Protein AF-A0A7X7QEC4-F1 (afdb_monomer)

Radius of gyration: 21.72 Å; Cα contacts (8 Å, |Δi|>4): 640; chains: 1; bounding box: 64×60×46 Å

Sequence (260 aa):
VQVKLSGKKTRTLKAKATASGKWTATAKTKVGYRPKPKKVKSLAGRSYWASTTGSGSDAIWQVHGLTFVNNKWVYVGVPKSGTPKCSSKVKECKRYSYSASKGTLKIGKLRAKVNSEGIKVTKPAKKSDPKVMYTPLKSVKKGSKISAKLEYIDGSGPCPPSCRSWWDNLTLKKNGTFTRNPGSISTFGFIPYQTFVSTSGPVKKGTYKILSKNRIRFTWKDAETGKTKKETRTIGIDQNELGKHNPKYGLLIGDDPYLP

pLDDT: mean 88.52, std 11.2, range [44.28, 98.56]

Solvent-accessible surface area (backbone atoms only — not comparable to full-atom values): 13877 Å² total; per-residue (Å²): 138,89,81,87,72,89,66,72,65,69,42,76,48,72,51,71,51,73,48,96,87,77,48,71,50,76,50,77,48,81,50,64,52,58,74,81,76,41,74,45,84,69,60,49,72,40,38,29,37,33,70,45,72,48,70,63,52,44,48,23,78,48,59,42,23,40,33,22,64,38,84,54,37,31,34,56,41,61,46,65,62,15,70,67,88,73,47,88,88,39,87,49,33,39,61,44,51,75,40,44,92,77,22,38,37,36,47,83,69,23,31,28,42,41,37,68,69,25,39,40,42,77,36,46,69,47,93,86,49,74,72,48,60,24,35,53,37,44,76,50,60,56,70,53,64,53,60,31,65,28,38,28,74,45,43,36,42,33,83,70,54,40,25,37,38,36,38,37,40,38,36,38,35,66,90,28,38,35,38,37,45,35,34,36,41,36,41,41,46,58,91,95,54,66,57,74,49,75,48,73,51,82,68,46,51,38,38,45,46,33,36,69,57,23,21,35,34,42,38,32,60,38,86,90,76,67,44,79,45,76,49,61,27,14,37,28,26,26,48,41,101,52,70,50,70,38,58,66,51,12,33,34,51,37,78,46,62,25,30,102

Mean predicted aligned error: 7.88 Å

Structure (mmCIF, N/CA/C/O backbone):
data_AF-A0A7X7QEC4-F1
#
_entry.id   AF-A0A7X7QEC4-F1
#
loop_
_atom_site.group_PDB
_atom_site.id
_atom_site.type_symbol
_atom_site.label_atom_id
_atom_site.label_alt_id
_atom_site.label_comp_id
_atom_site.label_asym_id
_atom_site.label_entity_id
_atom_site.label_seq_id
_atom_site.pdbx_PDB_ins_code
_atom_site.Cartn_x
_atom_site.Cartn_y
_atom_site.Cartn_z
_atom_site.occupancy
_atom_site.B_iso_or_equiv
_atom_site.auth_seq_id
_atom_site.auth_comp_id
_atom_site.auth_asym_id
_atom_site.auth_atom_id
_atom_site.pdbx_PDB_model_num
ATOM 1 N N . VAL A 1 1 ? 30.369 5.912 -17.154 1.00 52.31 1 VAL A N 1
ATOM 2 C CA . VAL A 1 1 ? 31.060 5.079 -16.136 1.00 52.31 1 VAL A CA 1
ATOM 3 C C . VAL A 1 1 ? 30.226 3.834 -15.858 1.00 52.31 1 VAL A C 1
ATOM 5 O O . VAL A 1 1 ? 29.139 3.961 -15.307 1.00 52.31 1 VAL A O 1
ATOM 8 N N . GLN A 1 2 ? 30.685 2.647 -16.260 1.00 44.28 2 GLN A N 1
ATOM 9 C CA . GLN A 1 2 ? 30.086 1.375 -15.834 1.00 44.28 2 GLN A CA 1
ATOM 10 C C . GLN A 1 2 ? 30.868 0.856 -14.622 1.00 44.28 2 GLN A C 1
ATOM 12 O O . GLN A 1 2 ? 32.086 0.726 -14.691 1.00 44.28 2 GLN A O 1
ATOM 17 N N . VAL A 1 3 ? 30.192 0.588 -13.500 1.00 57.03 3 VAL A N 1
ATOM 18 C CA . VAL A 1 3 ? 30.841 0.076 -12.280 1.00 57.03 3 VAL A CA 1
ATOM 19 C C . VAL A 1 3 ? 30.407 -1.360 -12.026 1.00 57.03 3 VAL A C 1
ATOM 21 O O . VAL A 1 3 ? 29.238 -1.627 -11.746 1.00 57.03 3 VAL A O 1
ATOM 24 N N . LYS A 1 4 ? 31.362 -2.292 -12.071 1.00 58.31 4 LYS A N 1
ATOM 25 C CA . LYS A 1 4 ? 31.146 -3.683 -11.663 1.00 58.31 4 LYS A CA 1
ATOM 26 C C . LYS A 1 4 ? 31.178 -3.758 -10.134 1.00 58.31 4 LYS A C 1
ATOM 28 O O . LYS A 1 4 ? 32.222 -3.582 -9.513 1.00 58.31 4 LYS A O 1
ATOM 33 N N . LEU A 1 5 ? 30.028 -3.995 -9.506 1.00 62.88 5 LEU A N 1
ATOM 34 C CA . LEU A 1 5 ? 29.956 -4.174 -8.054 1.00 62.88 5 LEU A CA 1
ATOM 35 C C . LEU A 1 5 ? 30.466 -5.567 -7.656 1.00 62.88 5 LEU A C 1
ATOM 37 O O . LEU A 1 5 ? 29.909 -6.576 -8.089 1.00 62.88 5 LEU A O 1
ATOM 41 N N . SER A 1 6 ? 31.464 -5.643 -6.768 1.00 61.97 6 SER A N 1
ATOM 42 C CA . SER A 1 6 ? 31.790 -6.894 -6.075 1.00 61.97 6 SER A CA 1
ATOM 43 C C . SER A 1 6 ? 30.796 -7.132 -4.926 1.00 61.97 6 SER A C 1
ATOM 45 O O . SER A 1 6 ? 30.816 -6.461 -3.887 1.00 61.97 6 SER A O 1
ATOM 47 N N . GLY A 1 7 ? 29.871 -8.074 -5.131 1.00 66.94 7 GLY A N 1
ATOM 48 C CA . GLY A 1 7 ? 28.911 -8.539 -4.123 1.00 66.94 7 GLY A CA 1
ATOM 49 C C . GLY A 1 7 ? 27.554 -7.814 -4.091 1.00 66.94 7 GLY A C 1
ATOM 50 O O . GLY A 1 7 ? 27.237 -6.969 -4.921 1.00 66.94 7 GLY A O 1
ATOM 51 N N . LYS A 1 8 ? 26.712 -8.180 -3.109 1.00 71.69 8 LYS A N 1
ATOM 52 C CA . LYS A 1 8 ? 25.301 -7.738 -2.997 1.00 71.69 8 LYS A CA 1
ATOM 53 C C . LYS A 1 8 ? 25.082 -6.491 -2.120 1.00 71.69 8 LYS A C 1
ATOM 55 O O . LYS A 1 8 ? 23.937 -6.101 -1.872 1.00 71.69 8 LYS A O 1
ATOM 60 N N . LYS A 1 9 ? 26.153 -5.889 -1.593 1.00 75.88 9 LYS A N 1
ATOM 61 C CA . LYS A 1 9 ? 26.070 -4.714 -0.710 1.00 75.88 9 LYS A CA 1
ATOM 62 C C . LYS A 1 9 ? 25.848 -3.443 -1.535 1.00 75.88 9 LYS A C 1
ATOM 64 O O . LYS A 1 9 ? 26.474 -3.260 -2.573 1.00 75.88 9 LYS A O 1
ATOM 69 N N . THR A 1 10 ? 24.966 -2.565 -1.058 1.00 77.19 10 THR A N 1
ATOM 70 C CA . THR A 1 10 ? 24.804 -1.216 -1.617 1.00 77.19 10 THR A CA 1
ATOM 71 C C . THR A 1 10 ? 26.061 -0.402 -1.320 1.00 77.19 10 THR A C 1
ATOM 73 O O . THR A 1 10 ? 26.530 -0.411 -0.183 1.00 77.19 10 THR A O 1
ATOM 76 N N . ARG A 1 11 ? 26.602 0.292 -2.322 1.00 79.69 11 ARG A N 1
ATOM 77 C CA . ARG A 1 11 ? 27.788 1.148 -2.210 1.00 79.69 11 ARG A CA 1
ATOM 78 C C . ARG A 1 11 ? 27.444 2.576 -2.611 1.00 79.69 11 ARG A C 1
ATOM 80 O O . ARG A 1 11 ? 26.612 2.787 -3.490 1.00 79.69 11 ARG A O 1
ATOM 87 N N . THR A 1 12 ? 28.095 3.545 -1.983 1.00 82.50 12 THR A N 1
ATOM 88 C CA . THR A 1 12 ? 28.040 4.943 -2.420 1.00 82.50 12 THR A CA 1
ATOM 89 C C . THR A 1 12 ? 29.179 5.168 -3.403 1.00 82.50 12 THR A C 1
ATOM 91 O O . THR A 1 12 ? 30.343 5.071 -3.024 1.00 82.50 12 THR A O 1
ATOM 94 N N . LEU A 1 13 ? 28.855 5.451 -4.659 1.00 81.19 13 LEU A N 1
ATOM 95 C CA . LEU A 1 13 ? 29.811 5.963 -5.628 1.00 81.19 13 LEU A CA 1
ATOM 96 C C . LEU A 1 13 ? 29.959 7.463 -5.418 1.00 81.19 13 LEU A C 1
ATOM 98 O O . LEU A 1 13 ? 28.966 8.181 -5.319 1.00 81.19 13 LEU A O 1
ATOM 102 N N . LYS A 1 14 ? 31.204 7.923 -5.350 1.00 84.56 14 LYS A N 1
ATOM 103 C CA . LYS A 1 14 ? 31.562 9.336 -5.294 1.00 84.56 14 LYS A CA 1
ATOM 104 C C . LYS A 1 14 ? 32.326 9.650 -6.575 1.00 84.56 14 LYS A C 1
ATOM 106 O O . LYS A 1 14 ? 33.420 9.131 -6.762 1.00 84.56 14 LYS A O 1
ATOM 111 N N . ALA A 1 15 ? 31.746 10.462 -7.447 1.00 82.81 15 ALA A N 1
ATOM 112 C CA . ALA A 1 15 ? 32.455 11.046 -8.575 1.00 82.81 15 ALA A CA 1
ATOM 113 C C . ALA A 1 15 ? 32.992 12.408 -8.129 1.00 82.81 15 ALA A C 1
ATOM 115 O O . ALA A 1 15 ? 32.232 13.217 -7.600 1.00 82.81 15 ALA A O 1
ATOM 116 N N . LYS A 1 16 ? 34.293 12.643 -8.294 1.00 87.69 16 LYS A N 1
ATOM 117 C CA . LYS A 1 16 ? 34.931 13.936 -8.038 1.00 87.69 16 LYS A CA 1
ATOM 118 C C . LYS A 1 16 ? 35.536 14.416 -9.352 1.00 87.69 16 LYS A C 1
ATOM 120 O O . LYS A 1 16 ? 36.350 13.700 -9.923 1.00 87.69 16 LYS A O 1
ATOM 125 N N . ALA A 1 17 ? 35.131 15.589 -9.813 1.00 84.75 17 ALA A N 1
ATOM 126 C CA . ALA A 1 17 ? 35.777 16.296 -10.910 1.00 84.75 17 ALA A CA 1
ATOM 127 C C . ALA A 1 17 ? 36.639 17.413 -10.318 1.00 84.75 17 ALA A C 1
ATOM 129 O O . ALA A 1 17 ? 36.210 18.078 -9.374 1.00 84.75 17 ALA A O 1
ATOM 130 N N . THR A 1 18 ? 37.842 17.602 -10.851 1.00 87.62 18 THR A N 1
ATOM 131 C CA . THR A 1 18 ? 38.744 18.695 -10.471 1.00 87.62 18 THR A CA 1
ATOM 132 C C . THR A 1 18 ? 39.135 19.437 -11.743 1.00 87.62 18 THR A C 1
ATOM 134 O O . THR A 1 18 ? 39.602 18.792 -12.678 1.00 87.62 18 THR A O 1
ATOM 137 N N . ALA A 1 19 ? 38.940 20.753 -11.792 1.00 83.50 19 ALA A N 1
ATOM 138 C CA . ALA A 1 19 ? 39.352 21.586 -12.922 1.00 83.50 19 ALA A CA 1
ATOM 139 C C . ALA A 1 19 ? 40.761 22.172 -12.705 1.00 83.50 19 ALA A C 1
ATOM 141 O O . ALA A 1 19 ? 41.247 22.254 -11.568 1.00 83.50 19 ALA A O 1
ATOM 142 N N . SER A 1 20 ? 41.410 22.609 -13.790 1.00 68.81 20 SER A N 1
ATOM 143 C CA . SER A 1 20 ? 42.633 23.418 -13.729 1.00 68.81 20 SER A CA 1
ATOM 144 C C . SER A 1 20 ? 42.346 24.691 -12.924 1.00 68.81 20 SER A C 1
ATOM 146 O O . SER A 1 20 ? 41.449 25.454 -13.268 1.00 68.81 20 SER A O 1
ATOM 148 N N . GLY A 1 21 ? 43.042 24.861 -11.794 1.00 78.44 21 GLY A N 1
ATOM 149 C CA . GLY A 1 21 ? 42.742 25.887 -10.781 1.00 78.44 21 GLY A CA 1
ATOM 150 C C . GLY A 1 21 ? 42.275 25.349 -9.419 1.00 78.44 21 GLY A C 1
ATOM 151 O O . GLY A 1 21 ? 41.875 26.133 -8.569 1.00 78.44 21 GLY A O 1
ATOM 152 N N . LYS A 1 22 ? 42.329 24.026 -9.182 1.00 79.88 22 LYS A N 1
ATOM 153 C CA . LYS A 1 22 ? 41.966 23.355 -7.907 1.00 79.88 22 LYS A CA 1
ATOM 154 C C . LYS A 1 22 ? 40.475 23.415 -7.528 1.00 79.88 22 LYS A C 1
ATOM 156 O O . LYS A 1 22 ? 40.107 22.970 -6.442 1.00 79.88 22 LYS A O 1
ATOM 161 N N . TRP A 1 23 ? 39.599 23.868 -8.421 1.00 78.38 23 TRP A N 1
ATOM 162 C CA . TRP A 1 23 ? 38.149 23.783 -8.235 1.00 78.38 23 TRP A CA 1
ATOM 163 C C . TRP A 1 23 ? 37.694 22.328 -8.265 1.00 78.38 23 TRP A C 1
ATOM 165 O O . TRP A 1 23 ? 38.045 21.597 -9.190 1.00 78.38 23 TRP A O 1
ATOM 175 N N . THR A 1 24 ? 36.912 21.891 -7.272 1.00 84.94 24 THR A N 1
ATOM 176 C CA . THR A 1 24 ? 36.420 20.506 -7.211 1.00 84.94 24 THR A CA 1
ATOM 177 C C . THR A 1 24 ? 34.903 20.444 -7.113 1.00 84.94 24 THR A C 1
ATOM 179 O O . THR A 1 24 ? 34.302 21.111 -6.278 1.00 84.94 24 THR A O 1
ATOM 182 N N . ALA A 1 25 ? 34.288 19.584 -7.922 1.00 84.19 25 ALA A N 1
ATOM 183 C CA . ALA A 1 25 ? 32.877 19.229 -7.836 1.00 84.19 25 ALA A CA 1
ATOM 184 C C . ALA A 1 25 ? 32.751 17.760 -7.424 1.00 84.19 25 ALA A C 1
ATOM 186 O O . ALA A 1 25 ? 33.496 16.904 -7.898 1.00 84.19 25 ALA A O 1
ATOM 187 N N . THR A 1 26 ? 31.819 17.445 -6.524 1.00 85.00 26 THR A N 1
ATOM 188 C CA . THR A 1 26 ? 31.573 16.068 -6.081 1.00 85.00 26 THR A CA 1
ATOM 189 C C . THR A 1 26 ? 30.109 15.698 -6.273 1.00 85.00 26 THR A C 1
ATOM 191 O O . THR A 1 26 ? 29.237 16.321 -5.679 1.00 85.00 26 THR A O 1
ATOM 194 N N . ALA A 1 27 ? 29.851 14.607 -6.990 1.00 86.31 27 ALA A N 1
ATOM 195 C CA . ALA A 1 27 ? 28.550 13.950 -7.040 1.00 86.31 27 ALA A CA 1
ATOM 196 C C . ALA A 1 27 ? 28.596 12.621 -6.272 1.00 86.31 27 ALA A C 1
ATOM 198 O O . ALA A 1 27 ? 29.586 11.886 -6.322 1.00 86.31 27 ALA A O 1
ATOM 199 N N . LYS A 1 28 ? 27.522 12.292 -5.550 1.00 84.19 28 LYS A N 1
ATOM 200 C CA . LYS A 1 28 ? 27.367 11.001 -4.865 1.00 84.19 28 LYS A CA 1
ATOM 201 C C . LYS A 1 28 ? 26.121 10.296 -5.384 1.00 84.19 28 LYS A C 1
ATOM 203 O O . LYS A 1 28 ? 25.059 10.900 -5.438 1.00 84.19 28 LYS A O 1
ATOM 208 N N . THR A 1 29 ? 26.231 9.010 -5.693 1.00 80.62 29 THR A N 1
ATOM 209 C CA . THR A 1 29 ? 25.081 8.154 -6.015 1.00 80.62 29 THR A CA 1
ATOM 210 C C . THR A 1 29 ? 25.187 6.819 -5.286 1.00 80.62 29 THR A C 1
ATOM 212 O O . THR A 1 29 ? 26.284 6.366 -4.961 1.00 80.62 29 THR A O 1
ATOM 215 N N . LYS A 1 30 ? 24.059 6.178 -4.976 1.00 77.19 30 LYS A N 1
ATOM 216 C CA . LYS A 1 30 ? 24.040 4.844 -4.360 1.00 77.19 30 LYS A CA 1
ATOM 217 C C . LYS A 1 30 ? 23.788 3.808 -5.442 1.00 77.19 30 LYS A C 1
ATOM 219 O O . LYS A 1 30 ? 22.755 3.841 -6.094 1.00 77.19 30 LYS A O 1
ATOM 224 N N . VAL A 1 31 ? 24.687 2.839 -5.571 1.00 76.12 31 VAL A N 1
ATOM 225 C CA . VAL A 1 31 ? 24.504 1.697 -6.472 1.00 76.12 31 VAL A CA 1
ATOM 226 C C . VAL A 1 31 ? 24.334 0.445 -5.633 1.00 76.12 31 VAL A C 1
ATOM 228 O O . VAL A 1 31 ? 25.116 0.166 -4.722 1.00 76.12 31 VAL A O 1
ATOM 231 N N . GLY A 1 32 ? 23.270 -0.303 -5.896 1.00 76.00 32 GLY A N 1
ATOM 232 C CA . GLY A 1 32 ? 22.950 -1.519 -5.165 1.00 76.00 32 GLY A CA 1
ATOM 233 C C . GLY A 1 32 ? 22.679 -2.696 -6.082 1.00 76.00 32 GLY A C 1
ATOM 234 O O . GLY A 1 32 ? 22.389 -2.545 -7.262 1.00 76.00 32 GLY A O 1
ATOM 235 N N . TYR A 1 33 ? 22.758 -3.890 -5.504 1.00 78.38 33 TYR A N 1
ATOM 236 C CA . TYR A 1 33 ? 22.379 -5.117 -6.184 1.00 78.38 33 TYR A CA 1
ATOM 237 C C . TYR A 1 33 ? 20.858 -5.290 -6.162 1.00 78.38 33 TYR A C 1
ATOM 239 O O . TYR A 1 33 ? 20.259 -5.377 -5.084 1.00 78.38 33 TYR A O 1
ATOM 247 N N . ARG A 1 34 ? 20.257 -5.400 -7.350 1.00 79.38 34 ARG A N 1
ATOM 248 C CA . ARG A 1 34 ? 18.869 -5.828 -7.537 1.00 79.38 34 ARG A CA 1
ATOM 249 C C . ARG A 1 34 ? 18.853 -7.326 -7.874 1.00 79.38 34 ARG A C 1
ATOM 251 O O . ARG A 1 34 ? 19.478 -7.730 -8.855 1.00 79.38 34 ARG A O 1
ATOM 258 N N . PRO A 1 35 ? 18.201 -8.180 -7.066 1.00 79.88 35 PRO A N 1
ATOM 259 C CA . PRO A 1 35 ? 18.126 -9.609 -7.352 1.00 79.88 35 PRO A CA 1
ATOM 260 C C . PRO A 1 35 ? 17.445 -9.898 -8.692 1.00 79.88 35 PRO A C 1
ATOM 262 O O . PRO A 1 35 ? 16.456 -9.253 -9.030 1.00 79.88 35 PRO A O 1
ATOM 265 N N . LYS A 1 36 ? 17.920 -10.927 -9.410 1.00 85.94 36 LYS A N 1
ATOM 266 C CA . LYS A 1 36 ? 17.209 -11.438 -10.590 1.00 85.94 36 LYS A CA 1
ATOM 267 C C . LYS A 1 36 ? 15.777 -11.860 -10.209 1.00 85.94 36 LYS A C 1
ATOM 269 O O . LYS A 1 36 ? 15.611 -12.517 -9.170 1.00 85.94 36 LYS A O 1
ATOM 274 N N . PRO A 1 37 ? 14.764 -11.545 -11.036 1.00 89.81 37 PRO A N 1
ATOM 275 C CA . PRO A 1 37 ? 13.381 -11.909 -10.755 1.00 89.81 37 PRO A CA 1
ATOM 276 C C . PRO A 1 37 ? 13.191 -13.425 -10.657 1.00 89.81 37 PRO A C 1
ATOM 278 O O . PRO A 1 37 ? 13.716 -14.184 -11.470 1.00 89.81 37 PRO A O 1
ATOM 281 N N . LYS A 1 38 ? 12.407 -13.875 -9.676 1.00 93.31 38 LYS A N 1
ATOM 282 C CA . LYS A 1 38 ? 12.081 -15.292 -9.454 1.00 93.31 38 LYS A CA 1
ATOM 283 C C . LYS A 1 38 ? 10.608 -15.575 -9.729 1.00 93.31 38 LYS A C 1
ATOM 285 O O . LYS A 1 38 ? 9.763 -14.691 -9.601 1.00 93.31 38 LYS A O 1
ATOM 290 N N . LYS A 1 39 ? 10.286 -16.832 -10.049 1.00 94.62 39 LYS A N 1
ATOM 291 C CA . LYS A 1 39 ? 8.894 -17.300 -10.132 1.00 94.62 39 LYS A CA 1
ATOM 292 C C . LYS A 1 39 ? 8.239 -17.255 -8.750 1.00 94.62 39 LYS A C 1
ATOM 294 O O . LYS A 1 39 ? 8.854 -17.617 -7.746 1.00 94.62 39 LYS A O 1
ATOM 299 N N . VAL A 1 40 ? 6.982 -16.824 -8.704 1.00 96.31 40 VAL A N 1
ATOM 300 C CA . VAL A 1 40 ? 6.185 -16.792 -7.474 1.00 96.31 40 VAL A CA 1
ATOM 301 C C . VAL A 1 40 ? 5.427 -18.112 -7.361 1.00 96.31 40 VAL A C 1
ATOM 303 O O . VAL A 1 40 ? 4.705 -18.496 -8.268 1.00 96.31 40 VAL A O 1
ATOM 306 N N . LYS A 1 41 ? 5.595 -18.841 -6.256 1.00 96.31 41 LYS A N 1
ATOM 307 C CA . LYS A 1 41 ? 4.944 -20.155 -6.099 1.00 96.31 41 LYS A CA 1
ATOM 308 C C . LYS A 1 41 ? 3.428 -20.044 -5.915 1.00 96.31 41 LYS A C 1
ATOM 310 O O . LYS A 1 41 ? 2.682 -20.858 -6.438 1.00 96.31 41 LYS A O 1
ATOM 315 N N . SER A 1 42 ? 2.978 -19.032 -5.175 1.00 97.00 42 SER A N 1
ATOM 316 C CA . SER A 1 42 ? 1.562 -18.784 -4.904 1.00 97.00 42 SER A CA 1
ATOM 317 C C . SER A 1 42 ? 1.307 -17.299 -4.693 1.00 97.00 42 SER A C 1
ATOM 319 O O . SER A 1 42 ? 2.125 -16.609 -4.074 1.00 97.00 42 SER A O 1
ATOM 321 N N . LEU A 1 43 ? 0.166 -16.833 -5.200 1.00 97.69 43 LEU A N 1
ATOM 322 C CA . LEU A 1 43 ? -0.344 -15.485 -4.973 1.00 97.69 43 LEU A CA 1
ATOM 323 C C . LEU A 1 43 ? -1.177 -15.383 -3.691 1.00 97.69 43 LEU A C 1
ATOM 325 O O . LEU A 1 43 ? -1.300 -14.291 -3.153 1.00 97.69 43 LEU A O 1
ATOM 329 N N . ALA A 1 44 ? -1.710 -16.493 -3.176 1.00 96.81 44 ALA A N 1
ATOM 330 C CA . ALA A 1 44 ? -2.568 -16.490 -1.994 1.00 96.81 44 ALA A CA 1
ATOM 331 C C . ALA A 1 44 ? -1.887 -15.815 -0.788 1.00 96.81 44 ALA A C 1
ATOM 333 O O . ALA A 1 44 ? -0.727 -16.088 -0.475 1.00 96.81 44 ALA A O 1
ATOM 334 N N . GLY A 1 45 ? -2.620 -14.929 -0.115 1.00 94.56 45 GLY A N 1
ATOM 335 C CA . GLY A 1 45 ? -2.150 -14.147 1.029 1.00 94.56 45 GLY A CA 1
ATOM 336 C C . GLY A 1 45 ? -1.256 -12.955 0.675 1.00 94.56 45 GLY A C 1
ATOM 337 O O . GLY A 1 45 ? -0.717 -12.324 1.585 1.00 94.56 45 GLY A O 1
ATOM 338 N N . ARG A 1 46 ? -1.068 -12.637 -0.613 1.00 96.00 46 ARG A N 1
ATOM 339 C CA . ARG A 1 46 ? -0.230 -11.517 -1.062 1.00 96.00 46 ARG A CA 1
ATOM 340 C C . ARG A 1 46 ? -1.076 -10.326 -1.492 1.00 96.00 46 ARG A C 1
ATOM 342 O O . ARG A 1 46 ? -2.130 -10.486 -2.108 1.00 96.00 46 ARG A O 1
ATOM 349 N N . SER A 1 47 ? -0.561 -9.137 -1.213 1.00 96.69 47 SER A N 1
ATOM 350 C CA . SER A 1 47 ? -1.118 -7.877 -1.689 1.00 96.69 47 SER A CA 1
ATOM 351 C C . SER A 1 47 ? -0.113 -7.191 -2.596 1.00 96.69 47 SER A C 1
ATOM 353 O O . SER A 1 47 ? 1.096 -7.291 -2.386 1.00 96.69 47 SER A O 1
ATOM 355 N N . TYR A 1 48 ? -0.630 -6.513 -3.604 1.00 97.06 48 TYR A N 1
ATOM 356 C CA . TYR A 1 48 ? 0.128 -5.732 -4.560 1.00 97.06 48 TYR A CA 1
ATOM 357 C C . TYR A 1 48 ? -0.588 -4.407 -4.768 1.00 97.06 48 TYR A C 1
ATOM 359 O O . TYR A 1 48 ? -1.815 -4.338 -4.635 1.00 97.06 48 TYR A O 1
ATOM 367 N N . TRP A 1 49 ? 0.168 -3.381 -5.118 1.00 95.56 49 TRP A N 1
ATOM 368 C CA . TRP A 1 49 ? -0.382 -2.079 -5.445 1.00 95.56 49 TRP A CA 1
ATOM 369 C C . TRP A 1 49 ? 0.315 -1.501 -6.665 1.00 95.56 49 TRP A C 1
ATOM 371 O O . TRP A 1 49 ? 1.430 -1.887 -6.996 1.00 95.56 49 TRP A O 1
ATOM 381 N N . ALA A 1 50 ? -0.376 -0.628 -7.369 1.00 94.12 50 ALA A N 1
ATOM 382 C CA . ALA A 1 50 ? 0.182 0.212 -8.405 1.00 94.12 50 ALA A CA 1
ATOM 383 C C . ALA A 1 50 ? -0.439 1.589 -8.245 1.00 94.12 50 ALA A C 1
ATOM 385 O O . ALA A 1 50 ? -1.500 1.732 -7.635 1.00 94.12 50 ALA A O 1
ATOM 386 N N . SER A 1 51 ? 0.166 2.574 -8.873 1.00 90.19 51 SER A N 1
ATOM 387 C CA . SER A 1 51 ? -0.490 3.840 -9.102 1.00 90.19 51 SER A CA 1
ATOM 388 C C . SER A 1 51 ? -0.261 4.296 -10.529 1.00 90.19 51 SER A C 1
ATOM 390 O O . SER A 1 51 ? 0.715 3.919 -11.183 1.00 90.19 51 SER A O 1
ATOM 392 N N . THR A 1 52 ? -1.210 5.073 -11.020 1.00 85.75 52 THR A N 1
ATOM 393 C CA . THR A 1 52 ? -1.039 5.901 -12.205 1.00 85.75 52 THR A CA 1
ATOM 394 C C . THR A 1 52 ? -1.205 7.346 -11.792 1.00 85.75 52 THR A C 1
ATOM 396 O O . THR A 1 52 ? -2.004 7.649 -10.913 1.00 85.75 52 THR A O 1
ATOM 399 N N . THR A 1 53 ? -0.437 8.229 -12.407 1.00 69.31 53 THR A N 1
ATOM 400 C CA . THR A 1 53 ? -0.709 9.662 -12.380 1.00 69.31 53 THR A CA 1
ATOM 401 C C . THR A 1 53 ? -1.495 9.964 -13.645 1.00 69.31 53 THR A C 1
ATOM 403 O O . THR A 1 53 ? -1.038 9.614 -14.738 1.00 69.31 53 THR A O 1
ATOM 406 N N . GLY A 1 54 ? -2.697 10.522 -13.520 1.00 61.91 54 GLY A N 1
ATOM 407 C CA . GLY A 1 54 ? -3.427 10.999 -14.691 1.00 61.91 54 GLY A CA 1
ATOM 408 C C . GLY A 1 54 ? -2.792 12.267 -15.269 1.00 61.91 54 GLY A C 1
ATOM 409 O O . GLY A 1 54 ? -1.743 12.731 -14.823 1.00 61.91 54 GLY A O 1
ATOM 410 N N . SER A 1 55 ? -3.438 12.821 -16.288 1.00 55.97 55 SER A N 1
ATOM 411 C CA . SER A 1 55 ? -3.095 14.107 -16.901 1.00 55.97 55 SER A CA 1
ATOM 412 C C . SER A 1 55 ? -4.221 15.113 -16.655 1.00 55.97 55 SER A C 1
ATOM 414 O O . SER A 1 55 ? -5.388 14.725 -16.637 1.00 55.97 55 SER A O 1
ATOM 416 N N . GLY A 1 56 ? -3.902 16.402 -16.514 1.00 57.00 56 GLY A N 1
ATOM 417 C CA . GLY A 1 56 ? -4.911 17.452 -16.322 1.00 57.00 56 GLY A CA 1
ATOM 418 C C . GLY A 1 56 ? -5.588 17.385 -14.948 1.00 57.00 56 GLY A C 1
ATOM 419 O O . GLY A 1 56 ? -4.906 17.269 -13.935 1.00 57.00 56 GLY A O 1
ATOM 420 N N . SER A 1 57 ? -6.925 17.434 -14.902 1.00 51.72 57 SER A N 1
ATOM 421 C CA . SER A 1 57 ? -7.714 17.371 -13.656 1.00 51.72 57 SER A CA 1
ATOM 422 C C . SER A 1 57 ? -7.520 16.081 -12.848 1.00 51.72 57 SER A C 1
ATOM 424 O O . SER A 1 57 ? -7.833 16.064 -11.658 1.00 51.72 57 SER A O 1
ATOM 426 N N . ASP A 1 58 ? -6.976 15.039 -13.487 1.00 54.50 58 ASP A N 1
ATOM 427 C CA . ASP A 1 58 ? -6.682 13.723 -12.917 1.00 54.50 58 ASP A CA 1
ATOM 428 C C . ASP A 1 58 ? -5.202 13.560 -12.515 1.00 54.50 58 ASP A C 1
ATOM 430 O O . ASP A 1 58 ? -4.737 12.426 -12.373 1.00 54.50 58 ASP A O 1
ATOM 434 N N . ALA A 1 59 ? -4.437 14.652 -12.363 1.00 56.44 59 ALA A N 1
ATOM 435 C CA . ALA A 1 59 ? -3.034 14.662 -11.915 1.00 56.44 59 ALA A CA 1
ATOM 436 C C . ALA A 1 59 ? -2.886 14.257 -10.433 1.00 56.44 59 ALA A C 1
ATOM 438 O O . ALA A 1 59 ? -2.359 14.995 -9.605 1.00 56.44 59 ALA A O 1
ATOM 439 N N . ILE A 1 60 ? -3.410 13.080 -10.109 1.00 72.69 60 ILE A N 1
ATOM 440 C CA . ILE A 1 60 ? -3.628 12.561 -8.767 1.00 72.69 60 ILE A CA 1
ATOM 441 C C . ILE A 1 60 ? -3.145 11.119 -8.704 1.00 72.69 60 ILE A C 1
ATOM 443 O O . ILE A 1 60 ? -3.065 10.434 -9.736 1.00 72.69 60 ILE A O 1
ATOM 447 N N . TRP A 1 61 ? -2.851 10.623 -7.505 1.00 83.50 61 TRP A N 1
ATOM 448 C CA . TRP A 1 61 ? -2.555 9.205 -7.323 1.0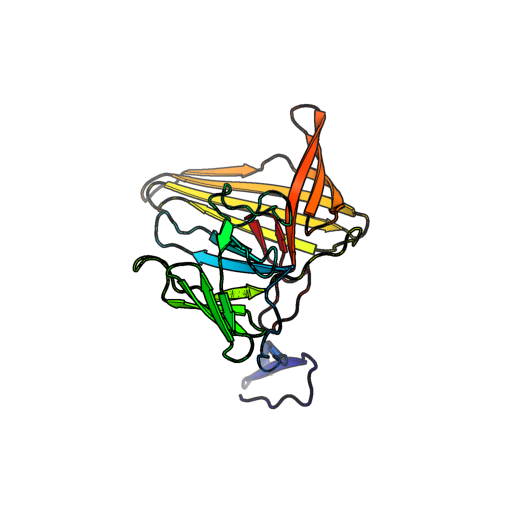0 83.50 61 TRP A CA 1
ATOM 449 C C . TRP A 1 61 ? -3.805 8.363 -7.589 1.00 83.50 61 TRP A C 1
ATOM 451 O O . TRP A 1 61 ? -4.658 8.159 -6.730 1.00 83.50 61 TRP A O 1
ATOM 461 N N . GLN A 1 62 ? -3.889 7.764 -8.770 1.00 86.25 62 GLN A N 1
ATOM 462 C CA . GLN A 1 62 ? -4.882 6.733 -9.044 1.00 86.25 62 GLN A CA 1
ATOM 463 C C . GLN A 1 62 ? -4.352 5.402 -8.515 1.00 86.25 62 GLN A C 1
ATOM 465 O O . GLN A 1 62 ? -3.659 4.666 -9.222 1.00 86.25 62 GLN A O 1
ATOM 470 N N . VAL A 1 63 ? -4.624 5.109 -7.244 1.00 91.00 63 VAL A N 1
ATOM 471 C CA . VAL A 1 63 ? -4.125 3.901 -6.577 1.00 91.00 63 VAL A CA 1
ATOM 472 C C . VAL A 1 63 ? -4.960 2.674 -6.937 1.00 91.00 63 VAL A C 1
ATOM 474 O O . VAL A 1 63 ? -6.167 2.597 -6.714 1.00 91.00 63 VAL A O 1
ATOM 477 N N . HIS A 1 64 ? -4.277 1.647 -7.433 1.00 92.81 64 HIS A N 1
ATOM 478 C CA . HIS A 1 64 ? -4.845 0.355 -7.797 1.00 92.81 64 HIS A CA 1
ATOM 479 C C . HIS A 1 64 ? -4.330 -0.717 -6.841 1.00 92.81 64 HIS A C 1
ATOM 481 O O . HIS A 1 64 ? -3.125 -0.877 -6.665 1.00 92.81 64 HIS A O 1
ATOM 487 N N . GLY A 1 65 ? -5.226 -1.521 -6.270 1.00 95.06 65 GLY A N 1
ATOM 488 C CA . GLY A 1 65 ? -4.858 -2.619 -5.372 1.00 95.06 65 GLY A CA 1
ATOM 489 C C . GLY A 1 65 ? -5.236 -3.992 -5.921 1.00 95.06 65 GLY A C 1
ATOM 490 O O . GLY A 1 65 ? -6.258 -4.150 -6.587 1.00 95.06 65 GLY A O 1
ATOM 491 N N . LEU A 1 66 ? -4.434 -5.007 -5.605 1.00 97.06 66 LEU A N 1
ATOM 492 C CA . LEU A 1 66 ? -4.787 -6.417 -5.768 1.00 97.06 66 LEU A CA 1
ATOM 493 C C . LEU A 1 66 ? -4.429 -7.172 -4.491 1.00 97.06 66 LEU A C 1
ATOM 495 O O . LEU A 1 66 ? -3.254 -7.330 -4.168 1.00 97.06 66 LEU A O 1
ATOM 499 N N . THR A 1 67 ? -5.428 -7.674 -3.766 1.00 97.31 67 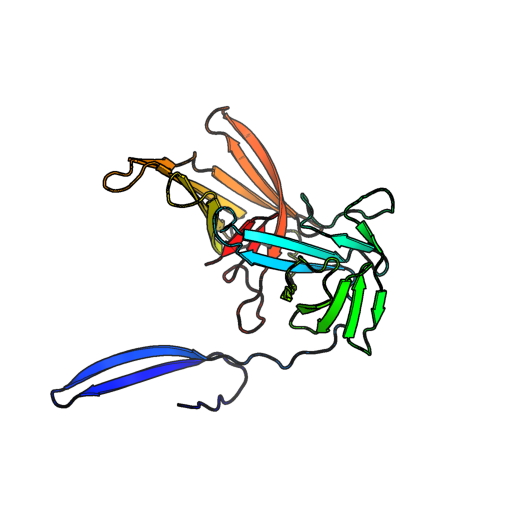THR A N 1
ATOM 500 C CA . THR A 1 67 ? -5.213 -8.521 -2.581 1.00 97.31 67 THR A CA 1
ATOM 501 C C . THR A 1 67 ? -5.742 -9.925 -2.827 1.00 97.31 67 THR A C 1
ATOM 503 O O . THR A 1 67 ? -6.948 -10.162 -2.858 1.00 97.31 67 THR A O 1
ATOM 506 N N . PHE A 1 68 ? -4.835 -10.881 -2.992 1.00 97.50 68 PHE A N 1
ATOM 507 C CA . PHE A 1 68 ? -5.155 -12.285 -3.228 1.00 97.50 68 PHE A CA 1
ATOM 508 C C . PHE A 1 68 ? -5.503 -12.953 -1.901 1.00 97.50 68 PHE A C 1
ATOM 510 O O . PHE A 1 68 ? -4.627 -13.359 -1.142 1.00 97.50 68 PHE A O 1
ATOM 517 N N . VAL A 1 69 ? -6.796 -13.053 -1.602 1.00 95.75 69 VAL A N 1
ATOM 518 C CA . VAL A 1 69 ? -7.288 -13.563 -0.313 1.00 95.75 69 VAL A CA 1
ATOM 519 C C . VAL A 1 69 ? -6.960 -15.048 -0.148 1.00 95.75 69 VAL A C 1
ATOM 521 O O . VAL A 1 69 ? -6.565 -15.482 0.930 1.00 95.75 69 VAL A O 1
ATOM 524 N N . ASN A 1 70 ? -7.095 -15.826 -1.222 1.00 96.44 70 ASN A N 1
ATOM 525 C CA . ASN A 1 70 ? -6.750 -17.246 -1.273 1.00 96.44 70 ASN A CA 1
ATOM 526 C C . ASN A 1 70 ? -6.404 -17.659 -2.716 1.00 96.44 70 ASN A C 1
ATOM 528 O O . ASN A 1 70 ? -6.114 -16.806 -3.552 1.00 96.44 70 ASN A O 1
ATOM 532 N N . ASN A 1 71 ? -6.395 -18.958 -3.015 1.00 96.50 71 ASN A N 1
ATOM 533 C CA . ASN A 1 71 ? -6.134 -19.507 -4.353 1.00 96.50 71 ASN A CA 1
ATOM 534 C C . ASN A 1 71 ? -7.259 -19.243 -5.376 1.00 96.50 71 ASN A C 1
ATOM 536 O O . ASN A 1 71 ? -7.036 -19.411 -6.570 1.00 96.50 71 ASN A O 1
ATOM 540 N N . LYS A 1 72 ? -8.451 -18.832 -4.926 1.00 96.56 72 LYS A N 1
ATOM 541 C CA . LYS A 1 72 ? -9.643 -18.644 -5.765 1.00 96.56 72 LYS A CA 1
ATOM 542 C C . LYS A 1 72 ? -9.992 -17.176 -5.976 1.00 96.56 72 LYS A C 1
ATOM 544 O O . LYS A 1 72 ? -10.432 -16.808 -7.062 1.00 96.56 72 LYS A O 1
ATOM 549 N N . TRP A 1 73 ? -9.820 -16.350 -4.948 1.00 98.00 73 TRP A N 1
ATOM 550 C CA . TRP A 1 73 ? -10.317 -14.978 -4.907 1.00 98.00 73 TRP A CA 1
ATOM 551 C C . TRP A 1 73 ? -9.202 -13.944 -4.807 1.00 98.00 73 TRP A C 1
ATOM 553 O O . TRP A 1 73 ? -8.279 -14.062 -3.997 1.00 98.00 73 TRP A O 1
ATOM 563 N N . VAL A 1 74 ? -9.360 -12.885 -5.591 1.00 98.06 74 VAL A N 1
ATOM 564 C CA . VAL A 1 74 ? -8.606 -11.639 -5.496 1.00 98.06 74 VAL A CA 1
ATOM 565 C C . VAL A 1 74 ? -9.587 -10.495 -5.268 1.00 98.06 74 VAL A C 1
ATOM 567 O O . VAL A 1 74 ? -10.610 -10.410 -5.940 1.00 98.06 74 VAL A O 1
ATOM 570 N N . TYR A 1 75 ? -9.287 -9.634 -4.307 1.00 97.50 75 TYR A N 1
ATOM 571 C CA . TYR A 1 75 ? -9.967 -8.361 -4.121 1.00 97.50 75 TYR A CA 1
ATOM 572 C C . TYR A 1 75 ? -9.282 -7.310 -4.995 1.00 97.50 75 TYR A C 1
ATOM 574 O O . TYR A 1 75 ? -8.064 -7.133 -4.892 1.00 97.50 75 TYR A O 1
ATOM 582 N N . VAL A 1 76 ? -10.052 -6.649 -5.854 1.00 95.75 76 VAL A N 1
ATOM 583 C CA . VAL A 1 76 ? -9.596 -5.577 -6.746 1.00 95.75 76 VAL A CA 1
ATOM 584 C C . VAL A 1 76 ? -9.904 -4.225 -6.105 1.00 95.75 76 VAL A C 1
ATOM 586 O O . VAL A 1 76 ? -11.047 -3.955 -5.755 1.00 95.75 76 VAL A O 1
ATOM 589 N N . GLY A 1 77 ? -8.880 -3.388 -5.959 1.00 93.50 77 GLY A N 1
ATOM 590 C CA . GLY A 1 77 ? -8.893 -2.157 -5.166 1.00 93.50 77 GLY A CA 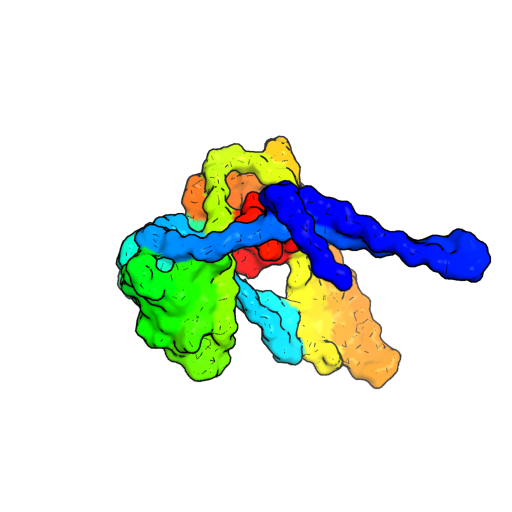1
ATOM 591 C C . GLY A 1 77 ? -8.121 -2.312 -3.855 1.00 93.50 77 GLY A C 1
ATOM 592 O O .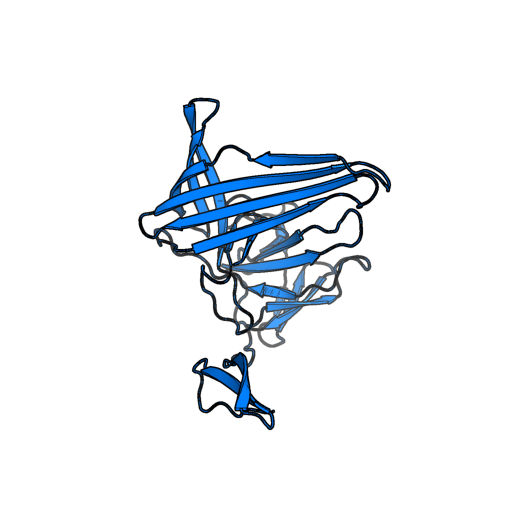 GLY A 1 77 ? -7.617 -3.395 -3.533 1.00 93.50 77 GLY A O 1
ATOM 593 N N . VAL A 1 78 ? -8.023 -1.230 -3.082 1.00 92.62 78 VAL A N 1
ATOM 594 C CA . VAL A 1 78 ? -7.436 -1.287 -1.740 1.00 92.62 78 VAL A CA 1
ATOM 595 C C . VAL A 1 78 ? -8.541 -1.540 -0.711 1.00 92.62 78 VAL A C 1
ATOM 597 O O . VAL A 1 78 ? -9.486 -0.758 -0.611 1.00 92.62 78 VAL A O 1
ATOM 600 N N . PRO A 1 79 ? -8.484 -2.640 0.059 1.00 92.62 79 PRO A N 1
ATOM 601 C CA . PRO A 1 79 ? -9.454 -2.881 1.117 1.00 92.62 79 PRO A CA 1
ATOM 602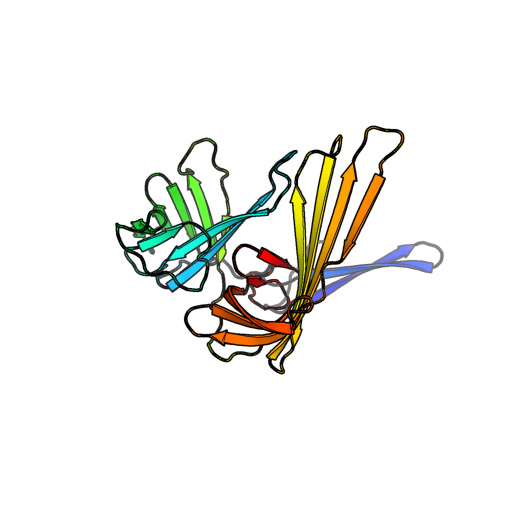 C C . PRO A 1 79 ? -9.417 -1.748 2.148 1.00 92.62 79 PRO A C 1
ATOM 604 O O . PRO A 1 79 ? -8.337 -1.292 2.521 1.00 92.62 79 PRO A O 1
ATOM 607 N N . LYS A 1 80 ? -10.568 -1.349 2.697 1.00 88.44 80 LYS A N 1
ATOM 608 C CA . LYS A 1 80 ? -10.603 -0.300 3.733 1.00 88.44 80 LYS A CA 1
ATOM 609 C C . LYS A 1 80 ? -9.881 -0.710 5.022 1.00 88.44 80 LYS A C 1
ATOM 611 O O . LYS A 1 80 ? -9.235 0.121 5.652 1.00 88.44 80 LYS A O 1
ATOM 616 N N . SER A 1 81 ? -9.980 -1.981 5.433 1.00 88.81 81 SER A N 1
ATOM 617 C CA . SER A 1 81 ? -9.501 -2.431 6.749 1.00 88.81 81 SER A CA 1
ATOM 618 C C . SER A 1 81 ? -8.896 -3.841 6.747 1.00 88.81 81 SER A C 1
ATOM 620 O O . SER A 1 81 ? -9.478 -4.806 7.245 1.00 88.81 81 SER A O 1
ATOM 622 N N . GLY A 1 82 ? -7.676 -3.949 6.231 1.00 89.94 82 GLY A N 1
ATOM 623 C CA . GLY A 1 82 ? -6.885 -5.174 6.202 1.00 89.94 82 GLY A CA 1
ATOM 624 C C . GLY A 1 82 ? -7.312 -6.173 5.138 1.00 89.94 82 GLY A C 1
ATOM 625 O O . GLY A 1 82 ? -8.009 -5.846 4.185 1.00 89.94 82 GLY A O 1
ATOM 626 N N . THR A 1 83 ? -6.892 -7.427 5.307 1.00 88.50 83 THR A N 1
ATOM 627 C CA . THR A 1 83 ? -7.261 -8.508 4.384 1.00 88.50 83 THR A CA 1
ATOM 628 C C . THR A 1 83 ? -8.789 -8.683 4.340 1.00 88.50 83 THR A C 1
ATOM 630 O O . THR A 1 83 ? -9.384 -9.010 5.374 1.00 88.50 83 THR A O 1
ATOM 633 N N . PRO A 1 84 ? -9.431 -8.505 3.171 1.00 90.81 84 PRO A N 1
ATOM 634 C CA . PRO A 1 84 ? -10.880 -8.562 3.043 1.00 90.81 84 PRO A CA 1
ATOM 635 C C . PRO A 1 84 ? -11.375 -10.009 3.093 1.00 90.81 84 PRO A C 1
ATOM 637 O O . PRO A 1 84 ? -10.635 -10.957 2.818 1.00 90.81 84 PRO A O 1
ATOM 640 N N . LYS A 1 85 ? -12.659 -10.183 3.411 1.00 92.25 85 LYS A N 1
ATOM 641 C CA . LYS A 1 85 ? -13.365 -11.443 3.162 1.00 92.25 85 LYS A CA 1
ATOM 642 C C . LYS A 1 85 ? -13.922 -11.395 1.743 1.00 92.25 85 LYS A C 1
ATOM 644 O O . LYS A 1 85 ? -14.601 -10.433 1.401 1.00 92.25 85 LYS A O 1
ATOM 649 N N . CYS A 1 86 ? -13.652 -12.424 0.944 1.00 94.69 86 CYS A N 1
ATOM 650 C CA . CYS A 1 86 ? -14.177 -12.509 -0.413 1.00 94.69 86 CYS A CA 1
ATOM 651 C C . CYS A 1 86 ? -15.251 -13.578 -0.564 1.00 94.69 86 CYS A C 1
ATOM 653 O O . CYS A 1 86 ? -15.095 -14.709 -0.108 1.00 94.69 86 CYS A O 1
ATOM 655 N N . SER A 1 87 ? -16.313 -13.202 -1.267 1.00 94.25 87 SER A N 1
ATOM 656 C CA . SER A 1 87 ? -17.387 -14.070 -1.738 1.00 94.25 87 SER A CA 1
ATOM 657 C C . SER A 1 87 ? -17.901 -13.537 -3.078 1.00 94.25 87 SER A C 1
ATOM 659 O O . SER A 1 87 ? -17.528 -12.441 -3.497 1.00 94.25 87 SER A O 1
ATOM 661 N N . SER A 1 88 ? -18.776 -14.289 -3.746 1.00 93.00 88 SER A N 1
ATOM 662 C CA . SER A 1 88 ? -19.432 -13.844 -4.985 1.00 93.00 88 SER A CA 1
ATOM 663 C C . SER A 1 88 ? -20.322 -12.610 -4.807 1.00 93.00 88 SER A C 1
ATOM 665 O O . SER A 1 88 ? -20.601 -11.939 -5.793 1.00 93.00 88 SER A O 1
ATOM 667 N N . LYS A 1 89 ? -20.748 -12.300 -3.574 1.00 94.44 89 LYS A N 1
ATOM 668 C CA . LYS A 1 89 ? -21.600 -11.142 -3.258 1.00 94.44 89 LYS A CA 1
ATOM 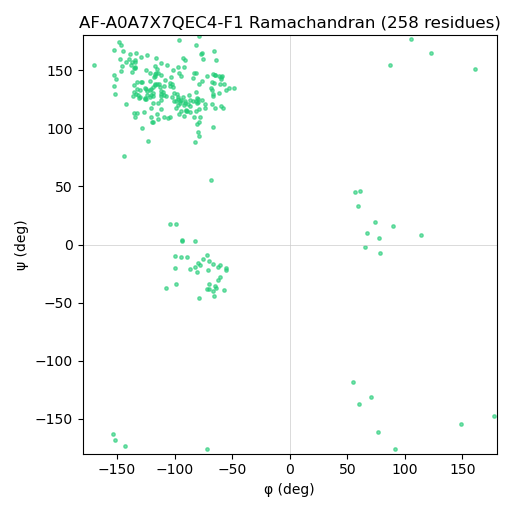669 C C . LYS A 1 89 ? -20.818 -9.823 -3.185 1.00 94.44 89 LYS A C 1
ATOM 671 O O . LYS A 1 89 ? -21.420 -8.758 -3.210 1.00 94.44 89 LYS A O 1
ATOM 676 N N . VAL A 1 90 ? -19.489 -9.880 -3.077 1.00 94.62 90 VAL A N 1
ATOM 677 C CA . VAL A 1 90 ? -18.630 -8.690 -2.982 1.00 94.62 90 VAL A CA 1
ATOM 678 C C . VAL A 1 90 ? -18.137 -8.326 -4.380 1.00 94.62 90 VAL A C 1
ATOM 680 O O . VAL A 1 90 ? -17.378 -9.083 -4.985 1.00 94.62 90 VAL A O 1
ATOM 683 N N . LYS A 1 91 ? -18.550 -7.165 -4.897 1.00 94.81 91 LYS A N 1
ATOM 684 C CA . LYS A 1 91 ? -18.290 -6.727 -6.281 1.00 94.81 91 LYS A CA 1
ATOM 685 C C . LYS A 1 91 ? -16.799 -6.691 -6.625 1.00 94.81 91 LYS A C 1
ATOM 687 O O . LYS A 1 91 ? -16.412 -7.063 -7.740 1.00 94.81 91 LYS A O 1
ATOM 692 N N . GLU A 1 92 ? -15.974 -6.260 -5.681 1.00 95.69 92 GLU A N 1
ATOM 693 C CA . GLU A 1 92 ? -14.518 -6.131 -5.781 1.00 95.69 92 GLU A CA 1
ATOM 694 C C . GLU A 1 92 ? -13.819 -7.494 -5.802 1.00 95.69 92 GLU A C 1
ATOM 696 O O . GLU A 1 92 ? -12.701 -7.618 -6.302 1.00 95.69 92 GLU A O 1
ATOM 701 N N . CYS A 1 93 ? -14.472 -8.541 -5.296 1.00 96.81 93 CYS A N 1
ATOM 702 C CA . CYS A 1 93 ? -13.923 -9.886 -5.279 1.00 96.81 93 CYS A CA 1
ATOM 703 C C . CYS A 1 93 ? -14.128 -10.567 -6.629 1.00 96.81 93 CYS A C 1
ATOM 705 O O . CYS A 1 93 ? -15.239 -10.879 -7.057 1.00 96.81 93 CYS A O 1
ATOM 707 N N . LYS A 1 94 ? -13.019 -10.846 -7.306 1.00 97.38 94 LYS A N 1
ATOM 708 C CA . LYS A 1 94 ? -12.986 -11.552 -8.584 1.00 97.38 94 LYS A CA 1
ATOM 709 C C . LYS A 1 94 ? -12.351 -12.920 -8.407 1.00 97.38 94 LYS A C 1
ATOM 711 O O . LYS A 1 94 ? -11.425 -13.101 -7.616 1.00 97.38 94 LYS A O 1
ATOM 716 N N . ARG A 1 95 ? -12.832 -13.896 -9.179 1.00 97.44 95 ARG A N 1
ATOM 717 C CA . ARG A 1 95 ? -12.096 -15.149 -9.349 1.00 97.44 95 ARG A CA 1
ATOM 718 C C . ARG A 1 95 ? -10.867 -14.901 -10.218 1.00 97.44 95 ARG A C 1
ATOM 720 O O . ARG A 1 95 ? -10.925 -14.111 -11.164 1.00 97.44 95 ARG A O 1
ATOM 727 N N . TYR A 1 96 ? -9.779 -15.597 -9.920 1.00 98.12 96 TYR A N 1
ATOM 728 C CA . TYR A 1 96 ? -8.567 -15.552 -10.732 1.00 98.12 96 TYR A CA 1
ATOM 729 C C . TYR A 1 96 ? -8.022 -16.950 -11.004 1.00 98.12 96 TYR A C 1
ATOM 731 O O . TYR A 1 96 ? -8.398 -17.923 -10.357 1.00 98.12 96 TYR A O 1
ATOM 739 N N . SER A 1 97 ? -7.129 -17.036 -11.983 1.00 98.25 97 SER A N 1
ATOM 740 C CA . SER A 1 97 ? -6.315 -18.224 -12.240 1.00 98.25 97 SER A CA 1
ATOM 741 C C . SER A 1 97 ? -4.854 -17.814 -12.346 1.00 98.25 97 SER A C 1
ATOM 743 O O . SER A 1 97 ? -4.534 -16.760 -12.908 1.00 98.25 97 SER A O 1
ATOM 745 N N . TYR A 1 98 ? -3.972 -18.632 -11.779 1.00 98.38 98 TYR A N 1
ATOM 746 C CA . TYR A 1 98 ? -2.539 -18.388 -11.766 1.00 98.38 98 TYR A CA 1
ATOM 747 C C . TYR A 1 98 ? -1.771 -19.665 -12.095 1.00 98.38 98 TYR A C 1
ATOM 749 O O . TYR A 1 98 ? -1.969 -20.692 -11.456 1.00 98.38 98 TYR A O 1
ATOM 757 N N . SER A 1 99 ? -0.871 -19.584 -13.074 1.00 97.62 99 SER A N 1
ATOM 758 C CA . SER A 1 99 ? 0.096 -20.642 -13.369 1.00 97.62 99 SER A CA 1
ATOM 759 C C . SER A 1 99 ? 1.466 -20.220 -12.853 1.00 97.62 99 SER A C 1
ATOM 761 O O . SER A 1 99 ? 2.092 -19.323 -13.421 1.00 97.62 99 SER A O 1
ATOM 763 N N . ALA A 1 100 ? 1.947 -20.877 -11.794 1.00 96.19 100 ALA A N 1
ATOM 764 C CA . ALA A 1 100 ? 3.278 -20.630 -11.237 1.00 96.19 100 ALA A CA 1
ATOM 765 C C . ALA A 1 100 ? 4.399 -21.014 -12.221 1.00 96.19 100 ALA A C 1
ATOM 767 O O . ALA A 1 100 ? 5.410 -20.318 -12.314 1.00 96.19 100 ALA A O 1
ATOM 768 N N . SER A 1 101 ? 4.203 -22.081 -13.007 1.00 95.12 101 SER A N 1
ATOM 769 C CA . SER A 1 101 ? 5.176 -22.543 -14.006 1.00 95.12 101 SER A CA 1
ATOM 770 C C . SER A 1 101 ? 5.355 -21.539 -15.147 1.00 95.12 101 SER A C 1
ATOM 772 O O . SER A 1 101 ? 6.497 -21.231 -15.504 1.00 95.12 101 SER A O 1
ATOM 774 N N . LYS A 1 102 ? 4.252 -20.980 -15.666 1.00 95.69 102 LYS A N 1
ATOM 775 C CA . LYS A 1 102 ? 4.243 -19.991 -16.762 1.00 95.69 102 LYS A CA 1
ATOM 776 C C . LYS A 1 102 ? 4.340 -18.536 -16.283 1.00 95.69 102 LYS A C 1
ATOM 778 O O . LYS A 1 102 ? 4.511 -17.630 -17.104 1.00 95.69 102 LYS A O 1
ATOM 783 N N . GLY A 1 103 ? 4.194 -18.294 -14.978 1.00 97.31 103 GLY A N 1
ATOM 784 C CA . GLY A 1 103 ? 4.131 -16.957 -14.386 1.00 97.31 103 GLY A CA 1
ATOM 785 C C . GLY A 1 103 ? 2.978 -16.120 -14.941 1.00 97.31 103 GLY A C 1
ATOM 786 O O . GLY A 1 103 ? 3.135 -14.918 -15.122 1.00 97.31 103 GLY A O 1
ATOM 787 N N . THR A 1 104 ? 1.845 -16.733 -15.291 1.00 98.25 104 THR A N 1
ATOM 788 C CA . THR A 1 104 ? 0.714 -16.044 -15.936 1.00 98.25 104 THR A CA 1
ATOM 789 C C . THR A 1 104 ? -0.472 -15.933 -14.996 1.00 98.25 104 THR A C 1
ATOM 791 O O . THR A 1 104 ? -0.899 -16.935 -14.422 1.00 98.25 104 THR A O 1
ATOM 794 N N . LEU A 1 105 ? -1.034 -14.731 -14.898 1.00 98.56 105 LEU A N 1
ATOM 795 C CA . LEU A 1 105 ? -2.223 -14.412 -14.114 1.00 98.56 105 LEU A CA 1
ATOM 796 C C . LEU A 1 105 ? -3.364 -13.971 -15.036 1.00 98.56 105 LEU A C 1
ATOM 798 O O . LEU A 1 105 ? -3.163 -13.181 -15.962 1.00 98.56 105 LEU A O 1
ATOM 802 N N . LYS A 1 106 ? -4.575 -14.446 -14.741 1.00 98.50 106 LYS A N 1
ATOM 803 C CA . LYS A 1 106 ? -5.823 -14.015 -15.379 1.00 98.50 106 LYS A CA 1
ATOM 804 C C . LYS A 1 106 ? -6.866 -13.660 -14.322 1.00 98.50 106 LYS A C 1
ATOM 806 O O . LYS A 1 106 ? -7.181 -14.489 -13.471 1.00 98.50 106 LYS A O 1
ATOM 811 N N . ILE A 1 107 ? -7.434 -12.458 -14.436 1.00 97.62 107 ILE A N 1
ATOM 812 C CA . ILE A 1 107 ? -8.551 -11.956 -13.621 1.00 97.62 107 ILE A CA 1
ATOM 813 C C . ILE A 1 107 ? -9.617 -11.439 -14.596 1.00 97.62 107 ILE A C 1
ATOM 815 O O . ILE A 1 107 ? -9.461 -10.375 -15.191 1.00 97.62 107 ILE A O 1
ATOM 819 N N . GLY A 1 108 ? -10.670 -12.219 -14.852 1.00 94.12 108 GLY A N 1
ATOM 820 C CA . GLY A 1 108 ? -11.639 -11.895 -15.909 1.00 94.12 108 GLY A CA 1
ATOM 821 C C . GLY A 1 108 ? -10.972 -11.697 -17.284 1.00 94.12 108 GLY A C 1
ATOM 822 O O . GLY A 1 108 ? -10.346 -12.620 -17.821 1.00 94.12 108 GLY A O 1
ATOM 823 N N . LYS A 1 109 ? -11.093 -10.491 -17.860 1.00 94.88 109 LYS A N 1
ATOM 824 C CA . LYS A 1 109 ? -10.456 -10.097 -19.136 1.00 94.88 109 LYS A CA 1
ATOM 825 C C . LYS A 1 109 ? -8.990 -9.658 -18.986 1.00 94.88 109 LYS A C 1
ATOM 827 O O . LYS A 1 109 ? -8.243 -9.761 -19.956 1.00 94.88 109 LYS A O 1
ATOM 832 N N . LEU A 1 110 ? -8.553 -9.289 -17.780 1.00 97.06 110 LEU A N 1
ATOM 833 C CA . LEU A 1 110 ? -7.171 -8.895 -17.505 1.00 97.06 110 LEU A CA 1
ATOM 834 C C . LEU A 1 110 ? -6.218 -10.090 -17.663 1.00 97.06 110 LEU A C 1
ATOM 836 O O . LEU A 1 110 ? -6.540 -11.222 -17.272 1.00 97.06 110 LEU A O 1
ATOM 840 N N . ARG A 1 111 ? -5.042 -9.844 -18.244 1.00 97.88 111 ARG A N 1
ATOM 841 C CA . ARG A 1 111 ? -3.905 -10.776 -18.313 1.00 97.88 111 ARG A CA 1
ATOM 842 C C . ARG A 1 111 ? -2.645 -10.083 -17.814 1.00 97.88 111 ARG A C 1
ATOM 844 O O . ARG A 1 111 ? -2.408 -8.918 -18.133 1.00 97.88 111 ARG A O 1
ATOM 851 N N . ALA A 1 112 ? -1.830 -10.815 -17.066 1.00 98.25 112 ALA A N 1
ATOM 852 C CA . ALA A 1 112 ? -0.583 -10.301 -16.523 1.00 98.25 112 ALA A CA 1
ATOM 853 C C . ALA A 1 112 ? 0.506 -11.374 -16.421 1.00 98.25 112 ALA A C 1
ATOM 855 O O . ALA A 1 112 ? 0.227 -12.580 -16.390 1.00 98.25 112 ALA A O 1
ATOM 856 N N . LYS A 1 113 ? 1.756 -10.915 -16.338 1.00 98.31 113 LYS A N 1
ATOM 857 C CA . LYS A 1 113 ? 2.930 -11.724 -15.999 1.00 98.31 113 LYS A CA 1
ATOM 858 C C . LYS A 1 113 ? 3.345 -11.449 -14.559 1.00 98.31 113 LYS A C 1
ATOM 860 O O . LYS A 1 113 ? 3.366 -10.302 -14.130 1.00 98.31 113 LYS A O 1
ATOM 865 N N . VAL A 1 114 ? 3.665 -12.507 -13.826 1.00 98.12 114 VAL A N 1
ATOM 866 C CA . VAL A 1 114 ? 3.981 -12.468 -12.397 1.00 98.12 114 VAL A CA 1
ATOM 867 C C . VAL A 1 114 ? 5.383 -12.999 -12.167 1.00 98.12 114 VAL A C 1
ATOM 869 O O . VAL A 1 114 ? 5.708 -14.122 -12.563 1.00 98.12 114 VAL A O 1
ATOM 872 N N . ASN A 1 115 ? 6.179 -12.224 -11.446 1.00 96.12 115 ASN A N 1
ATOM 873 C CA . ASN A 1 115 ? 7.455 -12.642 -10.885 1.00 96.12 115 ASN A CA 1
ATOM 874 C C . ASN A 1 115 ? 7.634 -11.994 -9.497 1.00 96.12 115 ASN A C 1
ATOM 876 O O . ASN A 1 115 ? 6.711 -11.393 -8.947 1.00 96.12 115 ASN A O 1
ATOM 880 N N . SER A 1 116 ? 8.808 -12.150 -8.891 1.00 93.19 116 SER A N 1
ATOM 881 C CA . SER A 1 116 ? 9.100 -11.581 -7.573 1.00 93.19 116 SER A CA 1
ATOM 882 C C . SER A 1 116 ? 9.146 -10.053 -7.544 1.00 93.19 116 SER A C 1
ATOM 884 O O . SER A 1 116 ? 9.100 -9.497 -6.455 1.00 93.19 116 SER A O 1
ATOM 886 N N . GLU A 1 117 ? 9.263 -9.382 -8.691 1.00 92.56 117 GLU A N 1
ATOM 887 C CA . GLU A 1 117 ? 9.221 -7.916 -8.769 1.00 92.56 117 GLU A CA 1
ATOM 888 C C . GLU A 1 117 ? 7.791 -7.382 -8.749 1.00 92.56 117 GLU A C 1
ATOM 890 O O . GLU A 1 117 ? 7.584 -6.235 -8.361 1.00 92.56 117 GLU A O 1
ATOM 895 N N . GLY A 1 118 ? 6.813 -8.203 -9.150 1.00 95.94 118 GLY A N 1
ATOM 896 C CA . GLY A 1 118 ? 5.410 -7.822 -9.144 1.00 95.94 118 GLY A CA 1
ATOM 897 C C . GLY A 1 118 ? 4.568 -8.470 -10.238 1.00 95.94 118 GLY A C 1
ATOM 898 O O . GLY A 1 118 ? 4.858 -9.567 -10.725 1.00 95.94 118 GLY A O 1
ATOM 899 N N . ILE A 1 119 ? 3.487 -7.778 -10.595 1.00 97.94 119 ILE A N 1
ATOM 900 C CA . ILE A 1 119 ? 2.492 -8.199 -11.581 1.00 97.94 119 ILE A CA 1
ATOM 901 C C . ILE A 1 119 ? 2.457 -7.162 -12.704 1.00 97.94 119 ILE A C 1
ATOM 903 O O . ILE A 1 119 ? 1.894 -6.081 -12.548 1.00 97.94 119 ILE A O 1
ATOM 907 N N . LYS A 1 120 ? 3.024 -7.512 -13.858 1.00 97.56 120 LYS A N 1
ATOM 908 C CA . LYS A 1 120 ? 3.026 -6.668 -15.056 1.00 97.56 120 LYS A CA 1
ATOM 909 C C . LYS A 1 120 ? 1.782 -6.948 -15.887 1.00 97.56 120 LYS A C 1
ATOM 911 O O . LYS A 1 120 ? 1.647 -8.051 -16.426 1.00 97.56 120 LYS A O 1
ATOM 916 N N . VAL A 1 121 ? 0.889 -5.970 -16.024 1.00 97.50 121 VAL A N 1
ATOM 917 C CA . VAL A 1 121 ? -0.296 -6.097 -16.883 1.00 97.50 121 VAL A CA 1
ATOM 918 C C . VAL A 1 121 ? 0.141 -6.171 -18.346 1.00 97.50 121 VAL A C 1
ATOM 920 O O . VAL A 1 121 ? 0.795 -5.271 -18.866 1.00 97.50 121 VAL A O 1
ATOM 923 N N . THR A 1 122 ? -0.217 -7.262 -19.024 1.00 96.88 122 THR A N 1
ATOM 924 C CA . THR A 1 122 ? 0.058 -7.454 -20.458 1.00 96.88 122 THR A CA 1
ATOM 925 C C . THR A 1 122 ? -1.161 -7.132 -21.313 1.00 96.88 122 THR A C 1
ATOM 927 O O . THR A 1 122 ? -1.016 -6.583 -22.405 1.00 96.88 122 THR A O 1
ATOM 930 N N . LYS A 1 123 ? -2.362 -7.419 -20.797 1.00 96.88 123 LYS A N 1
ATOM 931 C CA . LYS A 1 123 ? -3.643 -7.046 -21.403 1.00 96.88 123 LYS A CA 1
ATOM 932 C C . LYS A 1 123 ? -4.572 -6.492 -20.314 1.00 96.88 123 LYS A C 1
ATOM 934 O O . LYS A 1 123 ? -4.948 -7.268 -19.430 1.00 96.88 123 LYS A O 1
ATOM 939 N N . PRO A 1 124 ? -4.925 -5.196 -20.346 1.00 93.75 124 PRO A N 1
ATOM 940 C CA . PRO A 1 124 ? -5.882 -4.625 -19.402 1.00 93.75 124 PRO A CA 1
ATOM 941 C C . PRO A 1 124 ? -7.292 -5.211 -19.590 1.00 93.75 124 PRO A C 1
ATOM 943 O O . PRO A 1 124 ? -7.569 -5.895 -20.580 1.00 93.75 124 PRO A O 1
ATOM 946 N N . ALA A 1 125 ? -8.184 -4.987 -18.620 1.00 91.75 125 ALA A N 1
ATOM 947 C CA . ALA A 1 125 ? -9.561 -5.478 -18.698 1.00 91.75 125 ALA A CA 1
ATOM 948 C C . ALA A 1 125 ? -10.390 -4.703 -19.737 1.00 91.75 125 ALA A C 1
ATOM 950 O O . ALA A 1 125 ? -11.177 -5.326 -20.459 1.00 91.75 125 ALA A O 1
ATOM 951 N N . LYS A 1 126 ? -10.184 -3.384 -19.832 1.00 91.00 126 LYS A N 1
ATOM 952 C CA . LYS A 1 126 ? -10.710 -2.499 -20.881 1.00 91.00 126 LYS A CA 1
ATOM 953 C C . LYS A 1 126 ? -9.560 -1.883 -21.680 1.00 91.00 126 LYS A C 1
ATOM 955 O O . LYS A 1 126 ? -8.459 -1.729 -21.165 1.00 91.00 126 LYS A O 1
ATOM 960 N N . LYS A 1 127 ? -9.813 -1.519 -22.942 1.00 86.12 127 LYS A N 1
ATOM 961 C CA . LYS A 1 127 ? -8.798 -0.919 -23.832 1.00 86.12 127 LYS A CA 1
ATOM 962 C C . LYS A 1 127 ? -8.275 0.428 -23.306 1.00 86.12 127 LYS A C 1
ATOM 964 O O . LYS A 1 127 ? -7.117 0.739 -23.543 1.00 86.12 127 LYS A O 1
ATOM 969 N N . SER A 1 128 ? -9.116 1.171 -22.587 1.00 85.12 128 SER A N 1
ATOM 970 C CA . SER A 1 128 ? -8.792 2.456 -21.963 1.00 85.12 128 SER A CA 1
ATOM 971 C C . SER A 1 128 ? -7.982 2.339 -20.669 1.00 85.12 128 SER A C 1
ATOM 973 O O . SER A 1 128 ? -7.420 3.337 -20.237 1.00 85.12 128 SER A O 1
ATOM 975 N N . ASP A 1 129 ? -7.935 1.166 -20.019 1.00 86.00 129 ASP A N 1
ATOM 976 C CA . ASP A 1 129 ? -7.229 1.057 -18.739 1.00 86.00 129 ASP A CA 1
ATOM 977 C C . ASP A 1 129 ? -5.706 1.023 -18.975 1.00 86.00 129 ASP A C 1
ATOM 979 O O . ASP A 1 129 ? -5.228 0.329 -19.886 1.00 86.00 129 ASP A O 1
ATOM 983 N N . PRO A 1 130 ? -4.912 1.694 -18.124 1.00 84.12 130 PRO A N 1
ATOM 984 C CA . PRO A 1 130 ? -3.466 1.712 -18.258 1.00 84.12 130 PRO A CA 1
ATOM 985 C C . PRO A 1 130 ? -2.845 0.332 -18.006 1.00 84.12 130 PRO A C 1
ATOM 987 O O . PRO A 1 130 ? -3.283 -0.461 -17.164 1.00 84.12 130 PRO A O 1
ATOM 990 N N . LYS A 1 131 ? -1.750 0.045 -18.716 1.00 91.12 131 LYS A N 1
ATOM 991 C CA . LYS A 1 131 ? -0.896 -1.111 -18.419 1.00 91.12 131 LYS A CA 1
ATOM 992 C C . LYS A 1 131 ? 0.009 -0.774 -17.240 1.00 91.12 131 LYS A C 1
ATOM 994 O O . LYS A 1 131 ? 1.094 -0.233 -17.415 1.00 91.12 131 LYS A O 1
ATOM 999 N N . VAL A 1 132 ? -0.438 -1.128 -16.044 1.00 93.31 132 VAL A N 1
ATOM 1000 C CA . VAL A 1 132 ? 0.311 -0.880 -14.808 1.00 93.31 132 VAL A CA 1
ATOM 1001 C C . VAL A 1 132 ? 1.237 -2.040 -14.431 1.00 93.31 132 VAL A C 1
ATOM 1003 O O . VAL A 1 132 ? 1.051 -3.193 -14.846 1.00 93.31 132 VAL A O 1
ATOM 1006 N N . MET A 1 133 ? 2.238 -1.731 -13.609 1.00 94.31 133 MET A N 1
ATOM 1007 C CA . MET A 1 133 ? 3.067 -2.709 -12.910 1.00 94.31 133 MET A CA 1
ATOM 1008 C C . MET A 1 133 ? 2.714 -2.666 -11.428 1.00 94.31 133 MET A C 1
ATOM 1010 O O . MET A 1 133 ? 3.048 -1.701 -10.749 1.00 94.31 133 MET A O 1
ATOM 1014 N N . TYR A 1 134 ? 2.058 -3.710 -10.922 1.00 96.25 134 TYR A N 1
ATOM 1015 C CA . TYR A 1 134 ? 1.789 -3.793 -9.492 1.00 96.25 134 TYR A CA 1
ATOM 1016 C C . TYR A 1 134 ? 3.020 -4.291 -8.745 1.00 96.25 134 TYR A C 1
ATOM 1018 O O . TYR A 1 134 ? 3.479 -5.409 -8.992 1.00 96.25 134 TYR A O 1
ATOM 1026 N N . THR A 1 135 ? 3.517 -3.509 -7.798 1.00 94.88 135 THR A N 1
ATOM 1027 C CA . THR A 1 135 ? 4.593 -3.891 -6.887 1.00 94.88 135 THR A CA 1
ATOM 1028 C C . THR A 1 135 ? 4.025 -4.666 -5.694 1.00 94.88 135 THR A C 1
ATOM 1030 O O . THR A 1 135 ? 2.903 -4.411 -5.243 1.00 94.88 135 THR A O 1
ATOM 1033 N N . PRO A 1 136 ? 4.737 -5.689 -5.190 1.00 95.81 136 PRO A N 1
ATOM 1034 C CA . PRO A 1 136 ? 4.314 -6.412 -4.002 1.00 95.81 136 PRO A CA 1
ATOM 1035 C C . PRO A 1 136 ? 4.333 -5.492 -2.784 1.00 95.81 136 PRO A C 1
ATOM 1037 O O . PRO A 1 136 ? 5.224 -4.668 -2.625 1.00 95.81 136 PRO A O 1
ATOM 1040 N N . LEU A 1 137 ? 3.394 -5.708 -1.871 1.00 95.69 137 LEU A N 1
ATOM 1041 C CA . LEU A 1 137 ? 3.437 -5.157 -0.525 1.00 95.69 137 LEU A CA 1
ATOM 1042 C C . LEU A 1 137 ? 3.901 -6.236 0.443 1.00 95.69 137 LEU A C 1
ATOM 1044 O O . LEU A 1 137 ? 3.413 -7.372 0.425 1.00 95.69 137 LEU A O 1
ATOM 1048 N N . LYS A 1 138 ? 4.806 -5.873 1.351 1.00 95.56 138 LYS A N 1
ATOM 1049 C CA . LYS A 1 138 ? 5.158 -6.747 2.467 1.00 95.56 138 LYS A CA 1
ATOM 1050 C C . LYS A 1 138 ? 4.153 -6.566 3.600 1.00 95.56 138 LYS A C 1
ATOM 1052 O O . LYS A 1 138 ? 3.980 -5.469 4.130 1.00 95.56 138 LYS A O 1
ATOM 1057 N N . SER A 1 139 ? 3.532 -7.678 3.990 1.00 93.06 139 SER A N 1
ATOM 1058 C CA . SER A 1 139 ? 2.643 -7.759 5.148 1.00 93.06 139 SER A CA 1
ATOM 1059 C C . SER A 1 139 ? 3.351 -7.349 6.438 1.00 93.06 139 SER A C 1
ATOM 1061 O O . SER A 1 139 ? 4.532 -7.647 6.647 1.00 93.06 139 SER A O 1
ATOM 1063 N N . VAL A 1 140 ? 2.604 -6.710 7.332 1.00 93.00 140 VAL A N 1
ATOM 1064 C CA . VAL A 1 140 ? 3.121 -6.205 8.606 1.00 93.00 140 VAL A CA 1
ATOM 1065 C C . VAL A 1 140 ? 2.705 -7.150 9.735 1.00 93.00 140 VAL A C 1
ATOM 1067 O O . VAL A 1 140 ? 1.527 -7.481 9.885 1.00 93.00 140 VAL A O 1
ATOM 1070 N N . LYS A 1 141 ? 3.670 -7.619 10.536 1.00 93.94 141 LYS A N 1
ATOM 1071 C CA . LYS A 1 141 ? 3.398 -8.545 11.647 1.00 93.94 141 LYS A CA 1
ATOM 1072 C C . LYS A 1 141 ? 2.602 -7.829 12.744 1.00 93.94 141 LYS A C 1
ATOM 1074 O O . LYS A 1 141 ? 2.961 -6.729 13.155 1.00 93.94 141 LYS A O 1
ATOM 1079 N N . LYS A 1 142 ? 1.555 -8.478 13.269 1.00 96.44 142 LYS A N 1
ATOM 1080 C CA . LYS A 1 142 ? 0.791 -7.984 14.430 1.00 96.44 142 LYS A CA 1
ATOM 1081 C C . LYS A 1 142 ? 1.749 -7.577 15.558 1.00 96.44 142 LYS A C 1
ATOM 1083 O O . LYS A 1 142 ? 2.673 -8.319 15.879 1.00 96.44 142 LYS A O 1
ATOM 1088 N N . GLY A 1 143 ? 1.506 -6.414 16.155 1.00 95.94 143 GLY A N 1
ATOM 1089 C CA . GLY A 1 143 ? 2.293 -5.886 17.270 1.00 95.94 143 GLY A CA 1
ATOM 1090 C C . GLY A 1 143 ? 3.633 -5.257 16.880 1.00 95.94 143 GLY A C 1
ATOM 1091 O O . GLY A 1 143 ? 4.259 -4.637 17.736 1.00 95.94 143 GLY A O 1
ATOM 1092 N N . SER A 1 144 ? 4.069 -5.350 15.618 1.00 95.31 144 SER A N 1
ATOM 1093 C CA . SER A 1 144 ? 5.321 -4.718 15.198 1.00 95.31 144 SER A CA 1
ATOM 1094 C C . SER A 1 144 ? 5.265 -3.203 15.375 1.00 95.31 144 SER A C 1
ATOM 1096 O O . SER A 1 144 ? 4.229 -2.580 15.128 1.00 95.31 144 SER A O 1
ATOM 1098 N N . LYS A 1 145 ? 6.402 -2.611 15.726 1.00 94.50 145 LYS A N 1
ATOM 1099 C CA . LYS A 1 145 ? 6.574 -1.163 15.808 1.00 94.50 145 LYS A CA 1
ATOM 1100 C C . LYS A 1 145 ? 7.293 -0.663 14.562 1.00 94.50 145 LYS A C 1
ATOM 1102 O O . LYS A 1 145 ? 8.321 -1.211 14.169 1.00 94.50 145 LYS A O 1
ATOM 1107 N N . ILE A 1 146 ? 6.737 0.369 13.944 1.00 94.75 146 ILE A N 1
ATOM 1108 C CA . ILE A 1 146 ? 7.265 1.003 12.741 1.00 94.75 146 ILE A CA 1
ATOM 1109 C C . ILE A 1 146 ? 7.929 2.325 13.131 1.00 94.75 146 ILE A C 1
ATOM 1111 O O . ILE A 1 146 ? 7.432 3.069 13.973 1.00 94.75 146 ILE A O 1
ATOM 1115 N N . SER A 1 147 ? 9.073 2.611 12.516 1.00 95.25 147 SER A N 1
ATOM 1116 C CA . SER A 1 147 ? 9.725 3.913 12.609 1.00 95.25 147 SER A CA 1
ATOM 1117 C C . SER A 1 147 ? 9.848 4.479 11.208 1.00 95.25 147 SER A C 1
ATOM 1119 O O . SER A 1 147 ? 10.622 3.946 10.409 1.00 95.25 147 SER A O 1
ATOM 1121 N N . ALA A 1 148 ? 9.083 5.521 10.916 1.00 96.06 148 ALA A N 1
ATOM 1122 C CA . ALA A 1 148 ? 9.043 6.140 9.600 1.00 96.06 148 ALA A CA 1
ATOM 1123 C C . ALA A 1 148 ? 8.654 7.617 9.730 1.00 96.06 148 ALA A C 1
ATOM 1125 O O . ALA A 1 148 ? 7.872 7.974 10.611 1.00 96.06 148 ALA A O 1
ATOM 1126 N N . LYS A 1 149 ? 9.217 8.447 8.856 1.00 96.94 149 LYS A N 1
ATOM 1127 C CA . LYS A 1 149 ? 8.781 9.815 8.589 1.00 96.94 149 LYS A CA 1
ATOM 1128 C C . LYS A 1 149 ? 8.589 9.863 7.082 1.00 96.94 149 LYS A C 1
ATOM 1130 O O . LYS A 1 149 ? 9.551 9.590 6.371 1.00 96.94 149 LYS A O 1
ATOM 1135 N N . LEU A 1 150 ? 7.353 10.044 6.655 1.00 96.62 150 LEU A N 1
ATOM 1136 C CA . LEU A 1 150 ? 6.928 9.927 5.268 1.00 96.62 150 LEU A CA 1
ATOM 1137 C C . LEU A 1 150 ? 5.891 11.009 4.996 1.00 96.62 150 LEU A C 1
ATOM 1139 O O . LEU A 1 150 ? 5.203 11.457 5.917 1.00 96.62 150 LEU A O 1
ATOM 1143 N N . GLU A 1 151 ? 5.740 11.357 3.738 1.00 94.50 151 GLU A N 1
ATOM 1144 C CA . GLU A 1 151 ? 4.768 12.311 3.253 1.00 94.50 151 GLU A CA 1
ATOM 1145 C C . GLU A 1 151 ? 3.869 11.633 2.225 1.00 94.50 151 GLU A C 1
ATOM 1147 O O . GLU A 1 151 ? 4.300 10.800 1.427 1.00 94.50 151 GLU A O 1
ATOM 1152 N N . TYR A 1 152 ? 2.589 11.960 2.287 1.00 92.62 152 TYR A N 1
ATOM 1153 C CA . TYR A 1 152 ? 1.664 11.736 1.194 1.00 92.62 152 TYR A CA 1
ATOM 1154 C C . TYR A 1 152 ? 1.347 13.098 0.592 1.00 92.62 152 TYR A C 1
ATOM 1156 O O . TYR A 1 152 ? 0.987 13.995 1.345 1.00 92.62 152 TYR A O 1
ATOM 1164 N N . ILE A 1 153 ? 1.489 13.253 -0.723 1.00 89.06 153 ILE A N 1
ATOM 1165 C CA . ILE A 1 153 ? 1.110 14.464 -1.461 1.00 89.06 153 ILE A CA 1
ATOM 1166 C C . ILE A 1 153 ? 0.174 14.033 -2.575 1.00 89.06 153 ILE A C 1
ATOM 1168 O O . ILE A 1 153 ? 0.479 13.068 -3.274 1.00 89.06 153 ILE A O 1
ATOM 1172 N N . ASP A 1 154 ? -0.924 14.750 -2.755 1.00 86.75 154 ASP A N 1
ATOM 1173 C CA . ASP A 1 154 ? -1.861 14.539 -3.852 1.00 86.75 154 ASP A CA 1
ATOM 1174 C C . ASP A 1 154 ? -2.496 15.873 -4.261 1.00 86.75 154 ASP A C 1
ATOM 1176 O O . ASP A 1 154 ? -2.240 16.913 -3.643 1.00 86.75 154 ASP A O 1
ATOM 1180 N N . GLY A 1 155 ? -3.292 15.875 -5.322 1.00 82.38 155 GLY A N 1
ATOM 1181 C CA . GLY A 1 155 ? -3.925 17.095 -5.805 1.00 82.38 155 GLY A CA 1
ATOM 1182 C C . GLY A 1 155 ? -5.241 16.855 -6.513 1.00 82.38 155 GLY A C 1
ATOM 1183 O O . GLY A 1 155 ? -5.823 15.789 -6.410 1.00 82.38 155 GLY A O 1
ATOM 1184 N N . SER A 1 156 ? -5.764 17.874 -7.183 1.00 81.19 156 SER A N 1
ATOM 1185 C CA . SER A 1 156 ? -6.927 17.796 -8.068 1.00 81.19 156 SER A CA 1
ATOM 1186 C C . SER A 1 156 ? -7.084 19.102 -8.845 1.00 81.19 156 SER A C 1
ATOM 1188 O O . SER A 1 156 ? -6.703 20.167 -8.353 1.00 81.19 156 SER A O 1
ATOM 1190 N N . GLY A 1 157 ? -7.726 19.021 -10.010 1.00 74.69 157 GLY A N 1
ATOM 1191 C CA . GLY A 1 157 ? -8.143 20.187 -10.791 1.00 74.69 157 GLY A CA 1
ATOM 1192 C C . GLY A 1 157 ? -7.071 20.727 -11.752 1.00 74.69 157 GLY A C 1
ATOM 1193 O O . GLY A 1 157 ? -5.877 20.503 -11.548 1.00 74.69 157 GLY A O 1
ATOM 1194 N N . PRO A 1 158 ? -7.482 21.399 -12.839 1.00 74.25 158 PRO A N 1
ATOM 1195 C CA . PRO A 1 158 ? -6.562 22.000 -13.798 1.00 74.25 158 PRO A CA 1
ATOM 1196 C C . PRO A 1 158 ? -6.025 23.352 -13.290 1.00 74.25 158 PRO A C 1
ATOM 1198 O O . PRO A 1 158 ? -6.790 24.263 -12.979 1.00 74.25 158 PRO A O 1
ATOM 1201 N N . CYS A 1 159 ? -4.700 23.521 -13.238 1.00 70.38 159 CYS A N 1
ATOM 1202 C CA . CYS A 1 159 ? -4.096 24.846 -13.064 1.00 70.38 159 CYS A CA 1
ATOM 1203 C C . CYS A 1 159 ? -3.806 25.448 -14.457 1.00 70.38 159 CYS A C 1
ATOM 1205 O O . CYS A 1 159 ? -2.878 24.941 -15.099 1.00 70.38 159 CYS A O 1
ATOM 1207 N N . PRO A 1 160 ? -4.488 26.512 -14.948 1.00 68.69 160 PRO A N 1
ATOM 1208 C CA . PRO A 1 160 ? -5.699 27.228 -14.474 1.00 68.69 160 PRO A CA 1
ATOM 1209 C C . PRO A 1 160 ? -7.038 26.539 -14.861 1.00 68.69 160 PRO A C 1
ATOM 1211 O O . PRO A 1 160 ? -7.012 25.617 -15.679 1.00 68.69 160 PRO A O 1
ATOM 1214 N N . PRO A 1 161 ? -8.218 26.987 -14.350 1.00 71.88 161 PRO A N 1
ATOM 1215 C CA . PRO A 1 161 ? -8.470 28.140 -13.464 1.00 71.88 161 PRO A CA 1
ATOM 1216 C C . PRO A 1 161 ? -8.510 27.816 -11.967 1.00 71.88 161 PRO A C 1
ATOM 1218 O O . PRO A 1 161 ? -8.543 28.740 -11.151 1.00 71.88 161 PRO A O 1
ATOM 1221 N N . SER A 1 162 ? -8.538 26.535 -11.592 1.00 79.88 162 SER A N 1
ATOM 1222 C CA . SER A 1 162 ? -8.558 26.127 -10.192 1.00 79.88 162 SER A CA 1
ATOM 1223 C C . SER A 1 162 ? -7.915 24.767 -9.978 1.00 79.88 162 SER A C 1
ATOM 1225 O O . SER A 1 162 ? -8.248 23.766 -10.614 1.00 79.88 162 SER A O 1
ATOM 1227 N N . CYS A 1 163 ? -7.006 24.722 -9.019 1.00 80.94 163 CYS A N 1
ATOM 1228 C CA . CYS A 1 163 ? -6.387 23.481 -8.606 1.00 80.94 163 CYS A CA 1
ATOM 1229 C C . CYS A 1 163 ? -6.108 23.494 -7.114 1.00 80.94 163 CYS A C 1
ATOM 1231 O O . CYS A 1 163 ? -5.962 24.539 -6.476 1.00 80.94 163 CYS A O 1
ATOM 1233 N N . ARG A 1 164 ? -6.074 22.299 -6.544 1.00 84.00 164 ARG A N 1
ATOM 1234 C CA . ARG A 1 164 ? -5.830 22.084 -5.128 1.00 84.00 164 ARG A CA 1
ATOM 1235 C C . ARG A 1 164 ? -4.795 20.996 -4.976 1.00 84.00 164 ARG A C 1
ATOM 1237 O O . ARG A 1 164 ? -4.950 19.934 -5.559 1.00 84.00 164 ARG A O 1
ATOM 1244 N N . SER A 1 165 ? -3.815 21.237 -4.125 1.00 86.19 165 SER A N 1
ATOM 1245 C CA . SER A 1 165 ? -2.860 20.236 -3.669 1.00 86.19 165 SER A CA 1
ATOM 1246 C C . SER A 1 165 ? -3.024 20.050 -2.171 1.00 86.19 165 SER A C 1
ATOM 1248 O O . SER A 1 165 ? -3.344 20.994 -1.447 1.00 86.19 165 SER A O 1
ATOM 1250 N N . TRP A 1 166 ? -2.816 18.845 -1.671 1.00 88.44 166 TRP A N 1
ATOM 1251 C CA . TRP A 1 166 ? -2.785 18.576 -0.243 1.00 88.44 166 TRP A CA 1
ATOM 1252 C C . TRP A 1 166 ? -1.682 17.600 0.095 1.00 88.44 166 TRP A C 1
ATOM 1254 O O . TRP A 1 16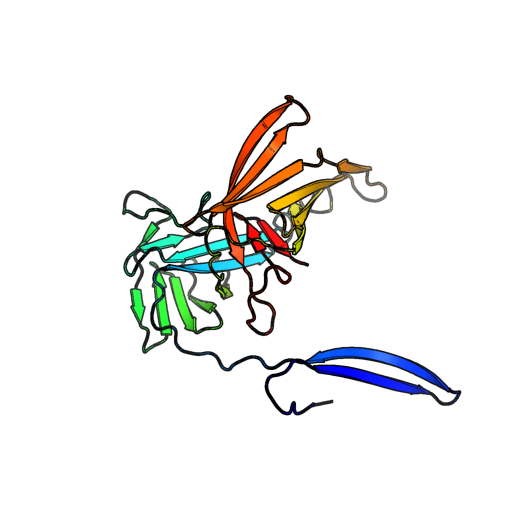6 ? -1.187 16.853 -0.745 1.00 88.44 166 TRP A O 1
ATOM 1264 N N . TRP A 1 167 ? -1.302 17.619 1.361 1.00 90.81 167 TRP A N 1
ATOM 1265 C CA . TRP A 1 167 ? -0.304 16.724 1.900 1.00 90.81 167 TRP A CA 1
ATOM 1266 C C . TRP A 1 167 ? -0.741 16.194 3.259 1.00 90.81 167 TRP A C 1
ATOM 1268 O O . TRP A 1 167 ? -1.530 16.818 3.969 1.00 90.81 167 TRP A O 1
ATOM 1278 N N . ASP A 1 168 ? -0.198 15.045 3.643 1.00 93.81 168 ASP A N 1
ATOM 1279 C CA . ASP A 1 168 ? -0.241 14.518 5.000 1.00 93.81 168 ASP A CA 1
ATOM 1280 C C . ASP A 1 168 ? 1.143 14.004 5.392 1.00 93.81 168 ASP A C 1
ATOM 1282 O O . ASP A 1 168 ? 1.630 12.979 4.910 1.00 93.81 168 ASP A O 1
ATOM 1286 N N . ASN A 1 169 ? 1.776 14.729 6.308 1.00 95.62 169 ASN A N 1
ATOM 1287 C CA . ASN A 1 169 ? 3.060 14.351 6.871 1.00 95.62 169 ASN A CA 1
ATOM 1288 C C . ASN A 1 169 ? 2.854 13.356 8.020 1.00 95.62 169 ASN A C 1
ATOM 1290 O O . ASN A 1 169 ? 2.409 13.723 9.113 1.00 95.62 169 ASN A O 1
ATOM 1294 N N . LEU A 1 170 ? 3.229 12.095 7.802 1.00 97.25 170 LEU A N 1
ATOM 1295 C CA . LEU A 1 170 ? 3.102 11.007 8.766 1.00 97.25 170 LEU A CA 1
ATOM 1296 C C . LEU A 1 170 ? 4.435 10.711 9.454 1.00 97.25 170 LEU A C 1
ATOM 1298 O O . LEU A 1 170 ? 5.425 10.317 8.840 1.00 97.25 170 LEU A O 1
ATOM 1302 N N . THR A 1 171 ? 4.431 10.777 10.782 1.00 97.81 171 THR A N 1
ATOM 1303 C CA . THR A 1 171 ? 5.513 10.251 11.619 1.00 97.81 171 THR A CA 1
ATOM 1304 C C . THR A 1 171 ? 5.004 9.093 12.466 1.00 97.81 171 THR A C 1
ATOM 1306 O O . THR A 1 171 ? 4.101 9.268 13.280 1.00 97.81 171 THR A O 1
ATOM 1309 N N . LEU A 1 172 ? 5.624 7.920 12.330 1.00 98.00 172 LEU A N 1
ATOM 1310 C CA . LEU A 1 172 ? 5.442 6.753 13.198 1.00 98.00 172 LEU A CA 1
ATOM 1311 C C . LEU A 1 172 ? 6.707 6.546 14.033 1.00 98.00 172 LEU A C 1
ATOM 1313 O O . LEU A 1 172 ? 7.810 6.468 13.487 1.00 98.00 172 LEU A O 1
ATOM 1317 N N . LYS A 1 173 ? 6.559 6.419 15.354 1.00 97.25 173 LYS A N 1
ATOM 1318 C CA . LYS A 1 173 ? 7.675 6.171 16.281 1.00 97.25 173 LYS A CA 1
ATOM 1319 C C . LYS A 1 173 ? 7.679 4.731 16.797 1.00 97.25 173 LYS A C 1
ATOM 1321 O O . LYS A 1 173 ? 6.633 4.088 16.919 1.00 97.25 173 LYS A O 1
ATOM 1326 N N . LYS A 1 174 ? 8.859 4.235 17.195 1.00 96.25 174 LYS A N 1
ATOM 1327 C CA . LYS A 1 174 ? 9.033 2.876 17.751 1.00 96.25 174 LYS A CA 1
ATOM 1328 C C . LYS A 1 174 ? 8.235 2.620 19.035 1.00 96.25 174 LYS A C 1
ATOM 1330 O O . LYS A 1 174 ? 7.839 1.488 19.281 1.00 96.25 174 LYS A O 1
ATOM 1335 N N . ASN A 1 175 ? 7.945 3.648 19.828 1.00 96.12 175 ASN A N 1
ATOM 1336 C CA . ASN A 1 175 ? 7.107 3.508 21.024 1.00 96.12 175 ASN A CA 1
ATOM 1337 C C . ASN A 1 175 ? 5.615 3.270 20.689 1.00 96.12 175 ASN A C 1
ATOM 1339 O O . ASN A 1 175 ? 4.835 2.872 21.550 1.00 96.12 175 ASN A O 1
ATOM 1343 N N . GLY A 1 176 ? 5.200 3.393 19.424 1.00 97.38 176 GLY A N 1
ATOM 1344 C CA . GLY A 1 176 ? 3.801 3.250 19.017 1.00 97.38 176 GLY A CA 1
ATOM 1345 C C . GLY A 1 176 ? 3.015 4.556 19.045 1.00 97.38 176 GLY A C 1
ATOM 1346 O O . GLY A 1 176 ? 1.791 4.505 19.030 1.00 97.38 176 GLY A O 1
ATOM 1347 N N . THR A 1 177 ? 3.685 5.706 19.099 1.00 98.25 177 THR A N 1
ATOM 1348 C CA . THR A 1 177 ? 3.048 7.016 18.902 1.00 98.25 177 THR A CA 1
ATOM 1349 C C . THR A 1 177 ? 3.098 7.439 17.440 1.00 98.25 177 THR A C 1
ATOM 1351 O O . THR A 1 177 ? 3.988 7.015 16.693 1.00 98.25 177 THR A O 1
ATOM 1354 N N . PHE A 1 178 ? 2.134 8.257 17.026 1.00 98.00 178 PHE A N 1
ATOM 1355 C CA . PHE A 1 178 ? 2.115 8.861 15.701 1.00 98.00 178 PHE A CA 1
ATOM 1356 C C . PHE A 1 178 ? 1.786 10.352 15.750 1.00 98.00 178 PHE A C 1
ATOM 1358 O O . PHE A 1 178 ? 1.124 10.822 16.678 1.00 98.00 178 PHE A O 1
ATOM 1365 N N . THR A 1 179 ? 2.205 11.041 14.694 1.00 97.38 179 THR A N 1
ATOM 1366 C CA . THR A 1 179 ? 1.762 12.389 14.337 1.00 97.38 179 THR A CA 1
ATOM 1367 C C . THR A 1 179 ? 1.356 12.380 12.866 1.00 97.38 179 THR A C 1
ATOM 1369 O O . THR A 1 179 ? 2.105 11.847 12.047 1.00 97.38 179 THR A O 1
ATOM 1372 N N . ARG A 1 180 ? 0.197 12.955 12.541 1.00 95.44 180 ARG A N 1
ATOM 1373 C CA . ARG A 1 180 ? -0.230 13.307 11.179 1.00 95.44 180 ARG A CA 1
ATOM 1374 C C . ARG A 1 180 ? -0.439 14.811 11.104 1.00 95.44 180 ARG A C 1
ATOM 1376 O O . ARG A 1 180 ? -1.139 15.362 11.957 1.00 95.44 180 ARG A O 1
ATOM 1383 N N . ASN A 1 181 ? 0.189 15.452 10.131 1.00 94.25 181 ASN A N 1
ATOM 1384 C CA . ASN A 1 181 ? 0.110 16.890 9.913 1.00 94.25 181 ASN A CA 1
ATOM 1385 C C . ASN A 1 181 ? -0.392 17.142 8.485 1.00 94.25 181 ASN A C 1
ATOM 1387 O O . ASN A 1 181 ? 0.432 17.194 7.564 1.00 94.25 181 ASN A O 1
ATOM 1391 N N . PRO A 1 182 ? -1.722 17.223 8.301 1.00 92.88 182 PRO A N 1
ATOM 1392 C CA . PRO A 1 182 ? -2.311 17.477 7.004 1.00 92.88 182 PRO A CA 1
ATOM 1393 C C . PRO A 1 182 ? -2.332 18.972 6.682 1.00 92.88 182 PRO A C 1
ATOM 1395 O O . PRO A 1 182 ? -2.546 19.811 7.559 1.00 92.88 182 PRO A O 1
ATOM 1398 N N . GLY A 1 183 ? -2.197 19.304 5.409 1.00 91.00 183 GLY A N 1
ATOM 1399 C CA . GLY A 1 183 ? -2.431 20.653 4.910 1.00 91.00 183 GLY A CA 1
ATOM 1400 C C . GLY A 1 183 ? -2.867 20.635 3.457 1.00 91.00 183 GLY A C 1
ATOM 1401 O O . GLY A 1 183 ? -2.814 19.599 2.796 1.00 91.00 183 GLY A O 1
ATOM 1402 N N . SER A 1 184 ? -3.356 21.766 2.972 1.00 89.69 184 SER A N 1
ATOM 1403 C CA . SER A 1 184 ? -3.709 21.935 1.571 1.00 89.69 184 SER A CA 1
ATOM 1404 C C . SER A 1 184 ? -3.450 23.349 1.092 1.00 89.69 184 SER A C 1
ATOM 1406 O O . SER A 1 184 ? -3.575 24.298 1.858 1.00 89.69 184 SER A O 1
ATOM 1408 N N . ILE A 1 185 ? -3.117 23.477 -0.185 1.00 87.12 185 ILE A N 1
ATOM 1409 C CA . ILE A 1 185 ? -3.020 24.741 -0.905 1.00 87.12 185 ILE A CA 1
ATOM 1410 C C . ILE A 1 185 ? -4.043 24.685 -2.029 1.00 87.12 185 ILE A C 1
ATOM 1412 O O . ILE A 1 185 ? -4.109 23.703 -2.764 1.00 87.12 185 ILE A O 1
ATOM 1416 N N . SER A 1 186 ? -4.852 25.729 -2.143 1.00 85.31 186 SER A N 1
ATOM 1417 C CA . SER A 1 186 ? -5.759 25.921 -3.270 1.00 85.31 186 SER A CA 1
ATOM 1418 C C . SER A 1 186 ? -5.361 27.179 -4.021 1.00 85.31 186 SER A C 1
ATOM 1420 O O . SER A 1 186 ? -5.047 28.201 -3.407 1.00 85.31 186 SER A O 1
ATOM 1422 N N . THR A 1 187 ? -5.393 27.085 -5.340 1.00 80.88 187 THR A N 1
ATOM 1423 C CA . THR A 1 187 ? -5.048 28.155 -6.265 1.00 80.88 187 THR A CA 1
ATOM 1424 C C . THR A 1 187 ? -6.257 28.429 -7.143 1.00 80.88 187 THR A C 1
ATOM 1426 O O . THR A 1 187 ? -6.793 27.502 -7.752 1.00 80.88 187 THR A O 1
ATOM 1429 N N . PHE A 1 188 ? -6.679 29.691 -7.209 1.00 77.94 188 PHE A N 1
ATOM 1430 C CA . PHE A 1 188 ? -7.797 30.143 -8.038 1.00 77.94 188 PHE A CA 1
ATOM 1431 C C . PHE A 1 188 ? -7.401 31.393 -8.828 1.00 77.94 188 PHE A C 1
ATOM 1433 O O . PHE A 1 188 ? -6.752 32.286 -8.279 1.00 77.94 188 PHE A O 1
ATOM 1440 N N . GLY A 1 189 ? -7.822 31.463 -10.092 1.00 69.19 189 GLY A N 1
ATOM 1441 C CA . GLY A 1 189 ? -7.694 32.657 -10.932 1.00 69.19 189 GLY A CA 1
ATOM 1442 C C . GLY A 1 189 ? -6.920 32.444 -12.234 1.00 69.19 189 GLY A C 1
ATOM 1443 O O . GLY A 1 189 ? -6.213 31.448 -12.424 1.00 69.19 189 GLY A O 1
ATOM 1444 N N . PHE A 1 190 ? -7.068 33.411 -13.139 1.00 65.31 190 PHE A N 1
ATOM 1445 C CA . PHE A 1 190 ? -6.308 33.521 -14.383 1.00 65.31 190 PHE A CA 1
ATOM 1446 C C . PHE A 1 190 ? -5.136 34.498 -14.203 1.00 65.31 190 PHE A C 1
ATOM 1448 O O . PHE A 1 190 ? -5.189 35.413 -13.385 1.00 65.31 190 PHE A O 1
ATOM 1455 N N . ILE A 1 191 ? -4.066 34.304 -14.977 1.00 61.22 191 ILE A N 1
ATOM 1456 C CA . ILE A 1 191 ? -2.921 35.232 -15.038 1.00 61.22 191 ILE A CA 1
ATOM 1457 C C . ILE A 1 191 ? -3.456 36.658 -15.327 1.00 61.22 191 ILE A C 1
ATOM 1459 O O . ILE A 1 191 ? -4.301 36.771 -16.216 1.00 61.22 191 ILE A O 1
ATOM 1463 N N . PRO A 1 192 ? -3.010 37.732 -14.630 1.00 58.50 192 PRO A N 1
ATOM 1464 C CA . PRO A 1 192 ? -1.785 37.837 -13.830 1.00 58.50 192 PRO A CA 1
ATOM 1465 C C . PRO A 1 192 ? -1.934 37.787 -12.293 1.00 58.50 192 PRO A C 1
ATOM 1467 O O . PRO A 1 192 ? -0.974 38.117 -11.602 1.00 58.50 192 PRO A O 1
ATOM 1470 N N . TYR A 1 193 ? -3.049 37.305 -11.727 1.00 54.28 193 TYR A N 1
ATOM 1471 C CA . TYR A 1 193 ? -3.189 37.162 -10.265 1.00 54.28 193 TYR A CA 1
ATOM 1472 C C . TYR A 1 193 ? -3.810 35.822 -9.863 1.00 54.28 193 TYR A C 1
ATOM 1474 O O . TYR A 1 193 ? -4.859 35.434 -10.372 1.00 54.28 193 TYR A O 1
ATOM 1482 N N . GLN A 1 194 ? -3.190 35.126 -8.905 1.00 65.88 194 GLN A N 1
ATOM 1483 C CA . GLN A 1 194 ? -3.784 33.945 -8.279 1.00 65.88 194 GLN A CA 1
ATOM 1484 C C . GLN A 1 194 ? -3.818 34.100 -6.761 1.00 65.88 194 GLN A C 1
ATOM 1486 O O . GLN A 1 194 ? -2.798 34.348 -6.117 1.00 65.88 194 GLN A O 1
ATOM 1491 N N . THR A 1 195 ? -5.012 33.948 -6.188 1.00 65.94 195 THR A N 1
ATOM 1492 C CA . THR A 1 195 ? -5.192 33.819 -4.743 1.00 65.94 195 THR A CA 1
ATOM 1493 C C . THR A 1 195 ? -4.712 32.433 -4.335 1.00 65.94 195 THR A C 1
ATOM 1495 O O . THR A 1 195 ? -5.232 31.421 -4.811 1.00 65.94 195 THR A O 1
ATOM 1498 N N . PHE A 1 196 ? -3.732 32.392 -3.437 1.00 69.81 196 PHE A N 1
ATOM 1499 C CA . PHE A 1 196 ? -3.289 31.166 -2.787 1.00 69.81 196 PHE A CA 1
ATOM 1500 C C . PHE A 1 196 ? -3.940 31.087 -1.414 1.00 69.81 196 PHE A C 1
ATOM 1502 O O . PHE A 1 196 ? -3.692 31.927 -0.551 1.00 69.81 196 PHE A O 1
ATOM 1509 N N . VAL A 1 197 ? -4.756 30.062 -1.198 1.00 72.31 197 VAL A N 1
ATOM 1510 C CA . VAL A 1 197 ? -5.294 29.755 0.128 1.00 72.31 197 VAL A CA 1
ATOM 1511 C C . VAL A 1 197 ? -4.567 28.527 0.646 1.00 72.31 197 VAL A C 1
ATOM 1513 O O . VAL A 1 197 ? -4.774 27.422 0.145 1.00 72.31 197 VAL A O 1
ATOM 1516 N N . SER A 1 198 ? -3.708 28.724 1.643 1.00 77.38 198 SER A N 1
ATOM 1517 C CA . SER A 1 198 ? -3.081 27.632 2.386 1.00 77.38 198 SER A CA 1
ATOM 1518 C C . SER A 1 198 ? -3.854 27.392 3.674 1.00 77.38 198 SER A C 1
ATOM 1520 O O . SER A 1 198 ? -4.086 28.318 4.450 1.00 77.38 198 SER A O 1
ATOM 1522 N N . THR A 1 199 ? -4.257 26.149 3.908 1.00 77.38 199 THR A N 1
ATOM 1523 C CA . THR A 1 199 ? -4.896 25.723 5.152 1.00 77.38 199 THR A CA 1
ATOM 1524 C C . THR A 1 199 ? -4.118 24.566 5.752 1.00 77.38 199 THR A C 1
ATOM 1526 O O . THR A 1 199 ? -3.780 23.595 5.075 1.00 77.38 199 THR A O 1
ATOM 1529 N N . SER A 1 200 ? -3.833 24.648 7.048 1.00 79.19 200 SER A N 1
ATOM 1530 C CA . SER A 1 200 ? -3.359 23.512 7.832 1.00 79.19 200 SER A CA 1
ATOM 1531 C C . SER A 1 200 ? -4.545 22.899 8.569 1.00 79.19 200 SER A C 1
ATOM 1533 O O . SER A 1 200 ? -5.334 23.592 9.209 1.00 79.19 200 SER A O 1
ATOM 1535 N N . GLY A 1 201 ? -4.706 21.582 8.451 1.00 78.19 201 GLY A N 1
ATOM 1536 C CA . GLY A 1 201 ? -5.669 20.859 9.275 1.00 78.19 201 GLY A CA 1
ATOM 1537 C C . GLY A 1 201 ? -5.123 20.657 10.693 1.00 78.19 201 GLY A C 1
ATOM 1538 O O . GLY A 1 201 ? -3.914 20.762 10.918 1.00 78.19 201 GLY A O 1
ATOM 1539 N N . PRO A 1 202 ? -5.978 20.310 11.671 1.00 85.50 202 PRO A N 1
ATOM 1540 C CA . PRO A 1 202 ? -5.517 20.044 13.025 1.00 85.50 202 PRO A CA 1
ATOM 1541 C C . PRO A 1 202 ? -4.536 18.865 13.040 1.00 85.50 202 PRO A C 1
ATOM 1543 O O . PRO A 1 202 ? -4.813 17.780 12.514 1.00 85.50 202 PRO A O 1
ATOM 1546 N N . VAL A 1 203 ? -3.385 19.066 13.690 1.00 91.50 203 VAL A N 1
ATOM 1547 C CA . VAL A 1 203 ? -2.362 18.026 13.839 1.00 91.50 203 VAL A CA 1
ATOM 1548 C C . VAL A 1 203 ? -2.917 16.888 14.694 1.00 91.50 203 VAL A C 1
ATOM 1550 O O . VAL A 1 203 ? -3.191 17.051 15.884 1.00 91.50 203 VAL A O 1
ATOM 1553 N N . LYS A 1 204 ? -3.019 15.689 14.119 1.00 95.00 204 LYS A N 1
ATOM 1554 C CA . LYS A 1 204 ? -3.486 14.495 14.834 1.00 95.00 204 LYS A CA 1
ATOM 1555 C C . LYS A 1 204 ? -2.298 13.838 15.528 1.00 95.00 204 LYS A C 1
ATOM 1557 O O . LYS A 1 204 ? -1.397 13.324 14.865 1.00 95.00 204 LYS A O 1
ATOM 1562 N N . LYS A 1 205 ? -2.301 13.825 16.861 1.00 96.62 205 LYS A N 1
ATOM 1563 C CA . LYS A 1 205 ? -1.276 13.168 17.692 1.00 96.62 205 LYS A CA 1
ATOM 1564 C C . LYS A 1 205 ? -1.911 12.076 18.540 1.00 96.62 205 LYS A C 1
ATOM 1566 O O . LYS A 1 205 ? -2.961 12.281 19.145 1.00 96.62 205 LYS A O 1
ATOM 1571 N N . GLY A 1 206 ? -1.279 10.910 18.606 1.00 97.62 206 GLY A N 1
ATOM 1572 C CA . GLY A 1 206 ? -1.817 9.810 19.398 1.00 97.62 206 GLY A CA 1
ATOM 1573 C C . GLY A 1 206 ? -0.996 8.536 19.317 1.00 97.62 206 GLY A C 1
ATOM 1574 O O . GLY A 1 206 ? 0.226 8.565 19.168 1.00 97.62 206 GLY A O 1
ATOM 1575 N N . THR A 1 207 ? -1.674 7.395 19.412 1.00 98.38 207 THR A N 1
ATOM 1576 C CA . THR A 1 207 ? -1.051 6.068 19.352 1.00 98.38 207 THR A CA 1
ATOM 1577 C C . THR A 1 207 ? -1.494 5.284 18.127 1.00 98.38 207 THR A C 1
ATOM 1579 O O . THR A 1 207 ? -2.602 5.458 17.618 1.00 98.38 207 THR A O 1
ATOM 1582 N N . TYR A 1 208 ? -0.623 4.403 17.648 1.00 98.19 208 TYR A N 1
ATOM 1583 C CA . TYR A 1 208 ? -0.947 3.436 16.615 1.00 98.19 208 TYR A CA 1
ATOM 1584 C C . TYR A 1 208 ? -0.629 2.011 17.076 1.00 98.19 208 TYR A C 1
ATOM 1586 O O . TYR A 1 208 ? 0.289 1.756 17.864 1.00 98.19 208 TYR A O 1
ATOM 1594 N N . LYS A 1 209 ? -1.393 1.048 16.559 1.00 98.06 209 LYS A N 1
ATOM 1595 C CA . LYS A 1 209 ? -1.160 -0.385 16.765 1.00 98.06 209 LYS A CA 1
ATOM 1596 C C . LYS A 1 209 ? -1.264 -1.122 15.437 1.00 98.06 209 LYS A C 1
ATOM 1598 O O . LYS A 1 209 ? -2.261 -0.989 14.729 1.00 98.06 209 LYS A O 1
ATOM 1603 N N . ILE A 1 210 ? -0.261 -1.945 15.134 1.00 97.62 210 ILE A N 1
ATOM 1604 C CA . ILE A 1 210 ? -0.356 -2.923 14.049 1.00 97.62 210 ILE A CA 1
ATOM 1605 C C . ILE A 1 210 ? -1.161 -4.118 14.551 1.00 97.62 210 ILE A C 1
ATOM 1607 O O . ILE A 1 210 ? -0.770 -4.813 15.492 1.00 97.62 210 ILE A O 1
ATOM 1611 N N . LEU A 1 211 ? -2.304 -4.346 13.926 1.00 96.81 211 LEU A N 1
ATOM 1612 C CA . LEU A 1 211 ? -3.201 -5.455 14.208 1.00 96.81 211 LEU A CA 1
ATOM 1613 C C . LEU A 1 211 ? -2.930 -6.613 13.234 1.00 96.81 211 LEU A C 1
ATOM 1615 O O . LEU A 1 211 ? -2.114 -6.528 12.319 1.00 96.81 211 LEU A O 1
ATOM 1619 N N . SER A 1 212 ? -3.624 -7.730 13.434 1.00 93.75 212 SER A N 1
ATOM 1620 C CA . SER A 1 212 ? -3.594 -8.848 12.489 1.00 93.75 212 SER A CA 1
ATOM 1621 C C . SER A 1 212 ? -4.179 -8.466 11.125 1.00 93.75 212 SER A C 1
ATOM 1623 O O . SER A 1 212 ? -5.010 -7.555 11.033 1.00 93.75 212 SER A O 1
ATOM 1625 N N . LYS A 1 213 ? -3.805 -9.239 10.094 1.00 91.12 213 LYS A N 1
ATOM 1626 C CA . LYS A 1 213 ? -4.331 -9.134 8.723 1.00 91.12 213 LYS A CA 1
ATOM 1627 C C . LYS A 1 213 ? -4.054 -7.773 8.075 1.00 91.12 213 LYS A C 1
ATOM 1629 O O . LYS A 1 213 ? -4.955 -7.190 7.483 1.00 91.12 213 LYS A O 1
ATOM 1634 N N . ASN A 1 214 ? -2.819 -7.275 8.201 1.00 93.38 214 ASN A N 1
AT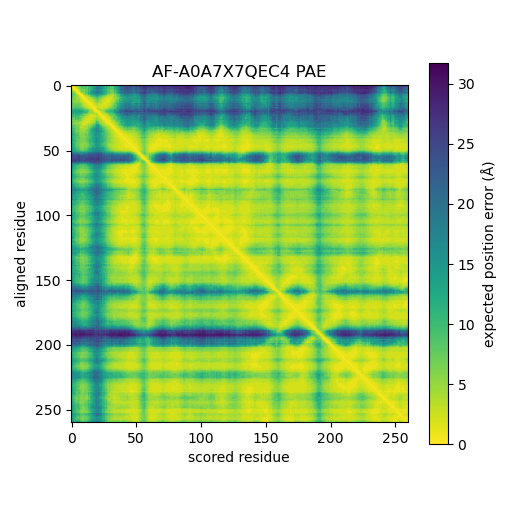OM 1635 C CA . ASN A 1 214 ? -2.369 -6.035 7.555 1.00 93.38 214 ASN A CA 1
ATOM 1636 C C . ASN A 1 214 ? -3.228 -4.820 7.916 1.00 93.38 214 ASN A C 1
ATOM 1638 O O . ASN A 1 214 ? -3.631 -4.052 7.049 1.00 93.38 214 ASN A O 1
ATOM 1642 N N . ARG A 1 215 ? -3.537 -4.661 9.204 1.00 96.56 215 ARG A N 1
ATOM 1643 C CA . ARG A 1 215 ? -4.318 -3.531 9.711 1.00 96.56 215 ARG A CA 1
ATOM 1644 C C . ARG A 1 215 ? -3.450 -2.645 10.582 1.00 96.56 215 ARG A C 1
ATOM 1646 O O . ARG A 1 215 ? -2.759 -3.145 11.467 1.00 96.56 215 ARG A O 1
ATOM 1653 N N . ILE A 1 216 ? -3.559 -1.342 10.394 1.00 97.56 216 ILE A N 1
ATOM 1654 C CA . ILE A 1 216 ? -3.060 -0.339 11.330 1.00 97.56 216 ILE A CA 1
ATOM 1655 C C . ILE A 1 216 ? -4.256 0.377 11.943 1.00 97.56 216 ILE A C 1
ATOM 1657 O O . ILE A 1 216 ? -5.187 0.755 11.236 1.00 97.56 216 ILE A O 1
ATOM 1661 N N . ARG A 1 217 ? -4.256 0.526 13.267 1.00 98.12 217 ARG A N 1
ATOM 1662 C CA . ARG A 1 217 ? -5.243 1.335 13.981 1.00 98.12 217 ARG A CA 1
ATOM 1663 C C . ARG A 1 217 ? -4.568 2.555 14.571 1.00 98.12 217 ARG A C 1
ATOM 1665 O O . ARG A 1 217 ? -3.652 2.384 15.369 1.00 98.12 217 ARG A O 1
ATOM 1672 N N . PHE A 1 218 ? -5.072 3.731 14.236 1.00 97.88 218 PHE A N 1
ATOM 1673 C CA . PHE A 1 218 ? -4.748 5.004 14.863 1.00 97.88 218 PHE A CA 1
ATOM 1674 C C . PHE A 1 218 ? -5.767 5.318 15.956 1.00 97.88 218 PHE A C 1
ATOM 1676 O O . PHE A 1 218 ? -6.944 4.961 15.855 1.00 97.88 218 PHE A O 1
ATOM 1683 N N . THR A 1 219 ? -5.320 5.947 17.034 1.00 98.31 219 THR A N 1
ATOM 1684 C CA . THR A 1 219 ? -6.170 6.409 18.134 1.00 98.31 219 THR A CA 1
ATOM 1685 C C . THR A 1 219 ? -5.652 7.749 18.630 1.00 98.31 219 THR A C 1
ATOM 1687 O O . THR A 1 219 ? -4.494 7.835 19.037 1.00 98.31 219 THR A O 1
ATOM 1690 N N . TRP A 1 220 ? -6.492 8.779 18.586 1.00 97.62 220 TRP A N 1
ATOM 1691 C CA . TRP A 1 220 ? -6.144 10.145 18.987 1.00 97.62 220 TRP A CA 1
ATOM 1692 C C . TRP A 1 220 ? -7.338 10.847 19.634 1.00 97.62 220 TRP A C 1
ATOM 1694 O O . TRP A 1 220 ? -8.470 10.367 19.547 1.00 97.62 220 TRP A O 1
ATOM 1704 N N . LYS A 1 221 ? -7.073 11.976 20.288 1.00 96.44 221 LYS A N 1
ATOM 1705 C CA . LYS A 1 221 ? -8.094 12.910 20.766 1.00 96.44 221 LYS A CA 1
ATOM 1706 C C . LYS A 1 221 ? -8.393 13.911 19.658 1.00 96.44 221 LYS A C 1
ATOM 1708 O O . LYS A 1 221 ? -7.482 14.561 19.157 1.00 96.44 221 LYS A O 1
ATOM 1713 N N . ASP A 1 222 ? -9.644 13.962 19.238 1.00 91.19 222 ASP A N 1
ATOM 1714 C CA . ASP A 1 222 ? -10.134 14.912 18.249 1.00 91.19 222 ASP A CA 1
ATOM 1715 C C . ASP A 1 222 ? -10.077 16.334 18.816 1.00 91.19 222 ASP A C 1
ATOM 1717 O O . ASP A 1 222 ? -10.550 16.553 19.929 1.00 91.19 222 ASP A O 1
ATOM 1721 N N . ALA A 1 223 ? -9.454 17.265 18.091 1.00 86.62 223 ALA A N 1
ATOM 1722 C CA . ALA A 1 223 ? -9.211 18.615 18.599 1.00 86.62 223 ALA A CA 1
ATOM 1723 C C . ALA A 1 223 ? -10.502 19.440 18.719 1.00 86.62 223 ALA A C 1
ATOM 1725 O O . ALA A 1 223 ? -10.628 20.221 19.652 1.00 86.62 223 ALA A O 1
ATOM 1726 N N . GLU A 1 224 ? -11.462 19.228 17.816 1.00 86.12 224 GLU A N 1
ATOM 1727 C CA . GLU A 1 224 ? -12.735 19.956 17.795 1.00 86.12 224 GLU A CA 1
ATOM 1728 C C . GLU A 1 224 ? -13.707 19.415 18.847 1.00 86.12 224 GLU A C 1
ATOM 1730 O O . GLU A 1 224 ? -14.327 20.170 19.586 1.00 86.12 224 GLU A O 1
ATOM 1735 N N . THR A 1 225 ? -13.837 18.089 18.941 1.00 90.75 225 THR A N 1
ATOM 1736 C CA . THR A 1 225 ? -14.856 17.460 19.799 1.00 90.75 225 THR A CA 1
ATOM 1737 C C . THR A 1 225 ? -14.331 16.967 21.147 1.00 90.75 225 THR A C 1
ATOM 1739 O O . THR A 1 225 ? -15.115 16.498 21.971 1.00 90.75 225 THR A O 1
ATOM 1742 N N . GLY A 1 226 ? -13.012 16.940 21.366 1.00 91.31 226 GLY A N 1
ATOM 1743 C CA . GLY A 1 226 ? -12.375 16.357 22.560 1.00 91.31 226 GLY A CA 1
ATOM 1744 C C . GLY A 1 226 ? -12.544 14.831 22.708 1.00 91.31 226 GLY A C 1
ATOM 1745 O O . GLY A 1 226 ? -12.018 14.209 23.646 1.00 91.31 226 GLY A O 1
ATOM 1746 N N . LYS A 1 227 ? -13.270 14.179 21.790 1.00 95.62 227 LYS A N 1
ATOM 1747 C CA . LYS A 1 227 ? -13.586 12.745 21.842 1.00 95.62 227 LYS A CA 1
ATOM 1748 C C . LYS A 1 227 ? -12.421 11.906 21.323 1.00 95.62 227 LYS A C 1
ATOM 1750 O O . LYS A 1 227 ? -11.684 12.292 20.419 1.00 95.62 227 LYS A O 1
ATOM 1755 N N . THR A 1 228 ? -12.259 10.706 21.877 1.00 97.00 228 THR A N 1
ATOM 1756 C CA . THR A 1 228 ? -11.271 9.748 21.364 1.00 97.00 228 THR A CA 1
ATOM 1757 C C . THR A 1 228 ? -11.765 9.156 20.046 1.00 97.00 228 THR A C 1
ATOM 1759 O O . THR A 1 228 ? -12.768 8.443 20.016 1.00 97.00 228 THR A O 1
ATOM 1762 N N . LYS A 1 229 ? -11.032 9.391 18.958 1.00 96.75 229 LYS A N 1
ATOM 1763 C CA . LYS A 1 229 ? -11.284 8.805 17.636 1.00 96.75 229 LYS A CA 1
ATOM 1764 C C . LYS A 1 229 ? -10.411 7.575 17.422 1.00 96.75 229 LYS A C 1
ATOM 1766 O O . LYS A 1 229 ? -9.287 7.485 17.920 1.00 96.75 229 LYS A O 1
ATOM 1771 N N . LYS A 1 230 ? -10.941 6.610 16.668 1.00 96.81 230 LYS A N 1
ATOM 1772 C CA . LYS A 1 230 ? -10.236 5.395 16.248 1.00 96.81 230 LYS A CA 1
ATOM 1773 C C . LYS A 1 230 ? -10.427 5.205 14.751 1.00 96.81 230 LYS A C 1
ATOM 1775 O O . LYS A 1 230 ? -11.555 5.110 14.285 1.00 96.81 230 LYS A O 1
ATOM 1780 N N . GLU A 1 231 ? -9.333 5.068 14.019 1.00 96.12 231 GLU A N 1
ATOM 1781 C CA . GLU A 1 231 ? -9.348 4.824 12.576 1.00 96.12 231 GLU A CA 1
ATOM 1782 C C . GLU A 1 231 ? -8.554 3.558 12.287 1.00 96.12 231 GLU A C 1
ATOM 1784 O O . GLU A 1 231 ? -7.437 3.408 12.776 1.00 96.12 231 GLU A O 1
ATOM 1789 N N . THR A 1 232 ? -9.123 2.613 11.536 1.00 97.44 232 THR A N 1
ATOM 1790 C CA . THR A 1 232 ? -8.419 1.378 11.162 1.00 97.44 232 THR A CA 1
ATOM 1791 C C . THR A 1 232 ? -8.321 1.269 9.649 1.00 97.44 232 THR A C 1
ATOM 1793 O O . THR A 1 232 ? -9.345 1.124 8.987 1.00 97.44 232 THR A O 1
ATOM 1796 N N . ARG A 1 233 ? -7.093 1.264 9.127 1.00 97.06 233 ARG A N 1
ATOM 1797 C CA . ARG A 1 233 ? -6.777 1.179 7.697 1.00 97.06 233 ARG A CA 1
ATOM 1798 C C . ARG A 1 233 ? -6.018 -0.102 7.367 1.00 97.06 233 ARG A C 1
ATOM 1800 O O . ARG A 1 233 ? -5.421 -0.732 8.247 1.00 97.06 233 ARG A O 1
ATOM 1807 N N . THR A 1 234 ? -6.025 -0.483 6.095 1.00 96.69 234 THR A N 1
ATOM 1808 C CA . THR A 1 234 ? -5.061 -1.453 5.552 1.00 96.69 234 THR A CA 1
ATOM 1809 C C . THR A 1 234 ? -3.652 -0.870 5.603 1.00 96.69 234 THR A C 1
ATOM 1811 O O . THR A 1 234 ? -3.498 0.332 5.453 1.00 96.69 234 THR A O 1
ATOM 1814 N N . ILE A 1 235 ? -2.630 -1.694 5.825 1.00 96.88 235 ILE A N 1
ATOM 1815 C CA . ILE A 1 235 ? -1.226 -1.279 5.747 1.00 96.88 235 ILE A CA 1
ATOM 1816 C C . ILE A 1 235 ? -0.379 -2.301 4.989 1.00 96.88 235 ILE A C 1
ATOM 1818 O O . ILE A 1 235 ? -0.480 -3.506 5.233 1.00 96.88 235 ILE A O 1
ATOM 1822 N N . GLY A 1 236 ? 0.505 -1.820 4.122 1.00 96.50 236 GLY A N 1
ATOM 1823 C CA . GLY A 1 236 ? 1.567 -2.602 3.497 1.00 96.50 236 GLY A CA 1
ATOM 1824 C C . GLY A 1 236 ? 2.879 -1.825 3.468 1.00 96.50 236 GLY A C 1
ATOM 1825 O O . GLY A 1 236 ? 2.875 -0.602 3.378 1.00 96.50 236 GLY A O 1
ATOM 1826 N N . ILE A 1 237 ? 4.005 -2.534 3.562 1.00 96.75 237 ILE A N 1
ATOM 1827 C CA . ILE A 1 237 ? 5.334 -1.930 3.401 1.00 96.75 237 ILE A CA 1
ATOM 1828 C C . ILE A 1 237 ? 5.731 -2.021 1.933 1.00 96.75 237 ILE A C 1
ATOM 1830 O O . ILE A 1 237 ? 5.832 -3.131 1.392 1.00 96.75 237 ILE A O 1
ATOM 1834 N N . ASP A 1 238 ? 5.994 -0.871 1.326 1.00 93.44 238 ASP A N 1
ATOM 1835 C CA . ASP A 1 238 ? 6.434 -0.800 -0.060 1.00 93.44 238 ASP A CA 1
ATOM 1836 C C . ASP A 1 238 ? 7.912 -1.203 -0.206 1.00 93.44 238 ASP A C 1
ATOM 1838 O O . ASP A 1 238 ? 8.653 -1.348 0.778 1.00 93.44 238 ASP A O 1
ATOM 1842 N N . GLN A 1 239 ? 8.330 -1.481 -1.435 1.00 89.69 239 GLN A N 1
ATOM 1843 C CA . GLN A 1 239 ? 9.721 -1.764 -1.777 1.00 89.69 239 GLN A CA 1
ATOM 1844 C C . GLN A 1 239 ? 10.393 -0.549 -2.414 1.00 89.69 239 GLN A C 1
ATOM 1846 O O . GLN A 1 239 ? 9.767 0.211 -3.135 1.00 89.69 239 GLN A O 1
ATOM 1851 N N . ASN A 1 240 ? 11.703 -0.412 -2.219 1.00 86.19 240 ASN A N 1
ATOM 1852 C CA . ASN A 1 240 ? 12.489 0.536 -3.006 1.00 86.19 240 ASN A CA 1
ATOM 1853 C C . ASN A 1 240 ? 12.815 0.000 -4.415 1.00 86.19 240 ASN A C 1
ATOM 1855 O O . ASN A 1 240 ? 12.540 -1.154 -4.746 1.00 86.19 240 ASN A O 1
ATOM 1859 N N . GLU A 1 241 ? 13.527 0.804 -5.207 1.00 81.75 241 GLU A N 1
ATOM 1860 C CA . GLU A 1 241 ? 14.005 0.480 -6.564 1.00 81.75 241 GLU A CA 1
ATOM 1861 C C . GLU A 1 241 ? 14.847 -0.811 -6.664 1.00 81.75 241 GLU A C 1
ATOM 1863 O O . GLU A 1 241 ? 14.977 -1.408 -7.736 1.00 81.75 241 GLU A O 1
ATOM 1868 N N . LEU A 1 242 ? 15.416 -1.269 -5.541 1.00 83.00 242 LEU A N 1
ATOM 1869 C CA . LEU A 1 242 ? 16.207 -2.501 -5.436 1.00 83.00 242 LEU A CA 1
ATOM 1870 C C . LEU A 1 242 ? 15.370 -3.720 -5.001 1.00 83.00 242 LEU A C 1
ATOM 1872 O O . LEU A 1 242 ? 15.936 -4.790 -4.760 1.00 83.00 242 LEU A O 1
ATOM 1876 N N . GLY A 1 243 ? 14.051 -3.571 -4.852 1.00 84.25 243 GLY A N 1
ATOM 1877 C CA . GLY A 1 243 ? 13.137 -4.621 -4.394 1.00 84.25 243 GLY A CA 1
ATOM 1878 C C . GLY A 1 243 ? 13.232 -4.924 -2.894 1.00 84.25 243 GLY A C 1
ATOM 1879 O O . GLY A 1 243 ? 12.859 -6.012 -2.450 1.00 84.25 243 GLY A O 1
ATOM 1880 N N . LYS A 1 244 ? 13.788 -4.009 -2.086 1.00 87.81 244 LYS A N 1
ATOM 1881 C CA . LYS A 1 244 ? 13.895 -4.176 -0.627 1.00 87.81 244 LYS A CA 1
ATOM 1882 C C . LYS A 1 244 ? 12.725 -3.493 0.070 1.00 87.81 244 LYS A C 1
ATOM 1884 O O . LYS A 1 244 ? 12.571 -2.283 -0.035 1.00 87.81 244 LYS A O 1
ATOM 1889 N N . HIS A 1 245 ? 11.978 -4.254 0.865 1.00 91.75 245 HIS A N 1
ATOM 1890 C CA . HIS A 1 245 ? 10.910 -3.716 1.708 1.00 91.75 245 HIS A CA 1
ATOM 1891 C C . HIS A 1 245 ? 11.449 -3.113 3.005 1.00 91.75 245 HIS A C 1
ATOM 1893 O O . HIS A 1 245 ? 12.082 -3.814 3.804 1.00 91.75 245 HIS A O 1
ATOM 1899 N N . ASN A 1 246 ? 11.143 -1.842 3.253 1.00 91.94 246 ASN A N 1
ATOM 1900 C CA . ASN A 1 246 ? 11.422 -1.165 4.517 1.00 91.94 246 ASN A CA 1
ATOM 1901 C C . ASN A 1 246 ? 10.396 -0.041 4.724 1.00 91.94 246 ASN A C 1
ATOM 1903 O O . ASN A 1 246 ? 10.180 0.721 3.788 1.00 91.94 246 ASN A O 1
ATOM 1907 N N . PRO A 1 247 ? 9.823 0.133 5.929 1.00 92.81 247 PRO A N 1
ATOM 1908 C CA . PRO A 1 247 ? 8.919 1.250 6.203 1.00 92.81 247 PRO A CA 1
ATOM 1909 C C . PRO A 1 247 ? 9.498 2.641 5.923 1.00 92.81 247 PRO A C 1
ATOM 1911 O O . PRO A 1 247 ? 8.741 3.580 5.748 1.00 92.81 247 PRO A O 1
ATOM 1914 N N . LYS A 1 248 ? 10.828 2.787 5.894 1.00 91.00 248 LYS A N 1
ATOM 1915 C CA . LYS A 1 248 ? 11.503 4.037 5.517 1.00 91.00 248 LYS A CA 1
ATOM 1916 C C . LYS A 1 248 ? 11.486 4.333 4.017 1.00 91.00 248 LYS A C 1
ATOM 1918 O O . LYS A 1 248 ? 11.932 5.404 3.644 1.00 91.00 248 LYS A O 1
ATOM 1923 N N . TYR A 1 249 ? 11.111 3.372 3.176 1.00 89.12 249 TYR A N 1
ATOM 1924 C CA . TYR A 1 249 ? 11.032 3.554 1.724 1.00 89.12 249 TYR A CA 1
ATOM 1925 C C . TYR A 1 249 ? 9.610 3.817 1.248 1.00 89.12 249 TYR A C 1
ATOM 1927 O O . TYR A 1 249 ? 9.438 4.337 0.158 1.00 89.12 249 TYR A O 1
ATOM 1935 N N . GLY A 1 250 ? 8.617 3.453 2.053 1.00 93.56 250 GLY A N 1
ATOM 1936 C CA . GLY A 1 250 ? 7.227 3.723 1.749 1.00 93.56 250 GLY A CA 1
ATOM 1937 C C . GLY A 1 250 ? 6.280 2.838 2.545 1.00 93.56 250 GLY A C 1
ATOM 1938 O O . GLY A 1 250 ? 6.601 1.699 2.919 1.00 93.56 250 GLY A O 1
ATOM 1939 N N . LEU A 1 251 ? 5.096 3.373 2.805 1.00 96.38 251 LEU A N 1
ATOM 1940 C CA . LEU A 1 251 ? 3.967 2.671 3.391 1.00 96.38 251 LEU A CA 1
ATOM 1941 C C . LEU A 1 251 ? 2.729 2.980 2.560 1.00 96.38 251 LEU A C 1
ATOM 1943 O O . LEU A 1 251 ? 2.389 4.140 2.377 1.00 96.38 251 LEU A O 1
ATOM 1947 N N . LEU A 1 252 ? 2.007 1.945 2.149 1.00 95.88 252 LEU A N 1
ATOM 1948 C CA . LEU A 1 252 ? 0.643 2.122 1.670 1.00 95.88 252 LEU A CA 1
ATOM 1949 C C . LEU A 1 252 ? -0.296 1.981 2.871 1.00 95.88 252 LEU A C 1
ATOM 1951 O O . LEU A 1 252 ? -0.339 0.902 3.475 1.00 95.88 252 LEU A O 1
ATOM 1955 N N . ILE A 1 253 ? -1.010 3.045 3.243 1.00 95.56 253 ILE A N 1
ATOM 1956 C CA . ILE A 1 253 ? -1.978 3.040 4.350 1.00 95.56 253 ILE A CA 1
ATOM 1957 C C . ILE A 1 253 ? -3.359 3.379 3.800 1.00 95.56 253 ILE A C 1
ATOM 1959 O O . ILE A 1 253 ? -3.660 4.526 3.513 1.00 95.56 253 ILE A O 1
ATOM 1963 N N . GLY A 1 254 ? -4.226 2.373 3.686 1.00 93.44 254 GLY A N 1
ATOM 1964 C CA . GLY A 1 254 ? -5.401 2.504 2.832 1.00 93.44 254 GLY A CA 1
ATOM 1965 C C . GLY A 1 254 ? -4.954 2.766 1.397 1.00 93.44 254 GLY A C 1
ATOM 1966 O O . GLY A 1 254 ? -4.017 2.136 0.922 1.00 93.44 254 GLY A O 1
ATOM 1967 N N . ASP A 1 255 ? -5.630 3.679 0.734 1.00 90.75 255 ASP A N 1
ATOM 1968 C CA . ASP A 1 255 ? -5.337 4.197 -0.596 1.00 90.75 255 ASP A CA 1
ATOM 1969 C C . ASP A 1 255 ? -4.276 5.309 -0.614 1.00 90.75 255 ASP A C 1
ATOM 1971 O O . ASP A 1 255 ? -3.936 5.767 -1.694 1.00 90.75 255 ASP A O 1
ATOM 1975 N N . ASP A 1 256 ? -3.681 5.660 0.531 1.00 93.31 256 ASP A N 1
ATOM 1976 C CA . ASP A 1 256 ? -2.687 6.732 0.631 1.00 93.31 256 ASP A CA 1
ATOM 1977 C C . ASP A 1 256 ? -1.245 6.167 0.568 1.00 93.31 256 ASP A C 1
ATOM 1979 O O . ASP A 1 256 ? -0.813 5.457 1.498 1.00 93.31 256 ASP A O 1
ATOM 1983 N N . PRO A 1 257 ? -0.470 6.435 -0.503 1.00 93.31 257 PRO A N 1
ATOM 1984 C CA . PRO A 1 257 ? 0.945 6.088 -0.585 1.00 93.31 257 PRO A CA 1
ATOM 1985 C C . PRO A 1 257 ? 1.802 7.126 0.152 1.00 93.31 257 PRO A C 1
ATOM 1987 O O . PRO A 1 257 ? 2.083 8.206 -0.356 1.00 93.31 257 PRO A O 1
ATOM 1990 N N . TYR A 1 258 ? 2.273 6.775 1.346 1.00 94.56 258 TYR A N 1
ATOM 1991 C CA . TYR A 1 258 ? 3.238 7.580 2.092 1.00 94.56 258 TYR A CA 1
ATOM 1992 C C . TYR A 1 258 ? 4.660 7.217 1.665 1.00 94.56 258 TYR A C 1
ATOM 1994 O O . TYR A 1 258 ? 5.085 6.072 1.856 1.00 94.56 258 TYR A O 1
ATOM 2002 N N . LEU A 1 259 ? 5.405 8.184 1.136 1.00 91.81 259 LEU A N 1
ATOM 2003 C CA . LEU A 1 259 ? 6.751 8.027 0.578 1.00 91.81 259 LEU A CA 1
ATOM 2004 C C . LEU A 1 259 ? 7.758 8.978 1.272 1.00 91.81 259 LEU A C 1
ATOM 2006 O O . LEU A 1 259 ? 7.332 9.843 2.033 1.00 91.81 259 LEU A O 1
ATOM 2010 N N . PRO A 1 260 ? 9.081 8.755 1.152 1.00 87.38 260 PRO A N 1
ATOM 2011 C CA . PRO A 1 260 ? 10.107 9.531 1.861 1.00 87.38 260 PRO A CA 1
ATOM 2012 C C . PRO A 1 260 ? 10.287 10.961 1.365 1.00 87.38 260 PRO A C 1
ATOM 2014 O O . PRO A 1 260 ? 10.100 11.181 0.150 1.00 87.38 260 PRO A O 1
#

Secondary structure (DSSP, 8-state):
-----SSSS-EEEEEEEE-TTS-EEEEEEEE-PPPPP---S--TT-EEEEEEE-SGGG-SEEEEEEEE-SSSEEEES--SSSSPP--TT-TTEEEEEEETTTTEEEETTEEEEEETTEEEEEE-SSTTS---EEEEEBPPPTTPPP-EEEEEEEEES-TTTEEEEEEEEEEE-TTSEEEEEEEEEEEE--TT--EEEEEEPPPEEEEEEEETTTEEEEEEE-TTT-PEEEEEEEEEEPB-TTS-B-TTT-EEETTEEEB-

Foldseek 3Di:
DDDDDDDFDKDKDWDWDADDPRDIDIDIDIDGAFDDWAQDPDLAQWKWKWFDQDPAQSNWTPIWIWGRNGQFWIFTAFDFFFRDDDDPVDPRIFTKHADSVQQWIDTPQWIWGDTLQATFTPTDSDPPDDGTGIGIFAADDFQAFAFEWFKFKTKGHGPPAKIKIKMWTWGGDRVFKIKIKIKMWMWHHDPPDIDIDIDTDDIFIAGWGQHPRQKIKTWGQDPPPRDIDIGIWGKTFGADPSSDTGVHAWMCTGRTITGD

Nearest PDB structures (foldseek):
  4d65-assembly1_C  TM=1.767E-01  e=9.194E-01  Providencia stuartii
  1gfq-assembly1_A  TM=1.853E-01  e=1.788E+00  Escherichia coli
  4lsh-assembly1_A  TM=2.385E-01  e=9.000E+00  Escherichia coli K-12
  6bpn-assembly1_A  TM=1.180E-01  e=4.012E+00  Escherichia coli K-12
  6ene-assembly1_C  TM=1.416E-01  e=8.184E+00  Enterobacter cloacae

=== Feature glossary ===
A reading guide for the features in this record.

Start from the sequence.

  · Sequence gives the chain of amino acids in standard one-letter code (A=alanine, C=cysteine, …, Y=tyrosine), read N→C. It is the only feature that is directly encoded by the gene; all structural features are derived from the folded form of this sequence.

Fold it, and you get atomic coordinates and the backbone conformation that goes with them.

  · The mmCIF table is the protein's shape written out atom by atom. For each backbone N, Cα, C, and carbonyl O, it records an (x, y, z) coordinate triple in Å plus the residue type, chain letter, and residue number.

  · Backbone dihedral angles. Every residue except chain termini has a φ (preceding-C → N → Cα → C) and a ψ (N → Cα → C → next-N). They are reported in degrees following the IUPAC sign convention. Secondary structure is essentially a statement about which (φ, ψ) basin each residue occupies.

  · DSSP 8-state secondary structure assigns each residue one of H (α-helix), G (3₁₀-helix), I (π-helix), E (extended β-strand), B (isolated β-bridge), T (hydrogen-bonded turn), S (bend), or '-' (coil). The assignment is computed from backbone hydrogen-bond geometry via the Kabsch–Sander algorithm.

  · P-SEA three-state annotation labels each residue as helix, strand, or coil based purely on the geometry of the Cα trace. It serves as a fallback when the full backbone (and thus DSSP) is unavailable.

Summarize the fold with a handful of shape descriptors and a per-residue structural alphabet.

  · Radius of gyration (Rg) is the root-mean-square distance of Cα atoms from their centroid — a single number for overall size and compactness. A globular domain of N residues has Rg ≈ 2.2·N^0.38 Å; an extended or disordered chain has a much larger Rg. The Cα contact count is the number of residue pairs whose Cα atoms are within 8 Å and are more than four positions apart in sequence — a standard proxy for tertiary packing density. The bounding box is the smallest axis-aligned box enclosing all Cα atoms.

  · Foldseek's 3Di representation compresses backbone geometry into a per-residue letter drawn from a learned twenty-state alphabet. It captures the tertiary interaction pattern around each residue — which residues are packed against it in space, regardless of where they are in sequence.

  · Accessible surface area quantifies burial. A residue with SASA near zero is packed into the hydrophobic core; one with SASA >100 Å² sits on the surface. Computed here via the Shrake–Rupley numerical algorithm with a 1.4 Å probe.

Ask how reliable the model is.

  · For AlphaFold models, the B-factor field carries pLDDT — the model's own estimate of local accuracy on a 0–100 scale. Regions with pLDDT<50 should be treated as essentially unmodeled; they often correspond to intrinsically disordered segments.

  · For experimental (PDB) structures, the B-factor (temperature factor) quantifies the positional spread of each atom in the crystal — a combination of thermal vibration and static disorder — in units of Å². High B-factors mark flexible loops or poorly resolved regions; low B-factors mark the rigid, well-ordered core.

  · PAE(i, j) answers: if I align the predicted and true structures on residue i, how far off (in Å) do I expect residue j to be? A block-diagonal PAE matrix with low values on the blocks and high values off-diagonal is the signature of a multi-domain protein with confidently predicted domains but uncertain inter-domain orientation.

Place it in context: what it resembles, what it is annotated as, and how it looks.

  · Structural nearest neighbors (via Foldseek easy-search vs the PDB). Reported per hit: target PDB id, E-value, and alignment TM-score. A TM-score above ~0.5 is the conventional threshold for 'same fold'.

  · Functional annotations link the protein to curated databases. InterPro entries identify conserved domains and families by matching the sequence against member-database signatures (Pfam, PROSITE, CDD, …). Gene Ontology (GO) terms describe mo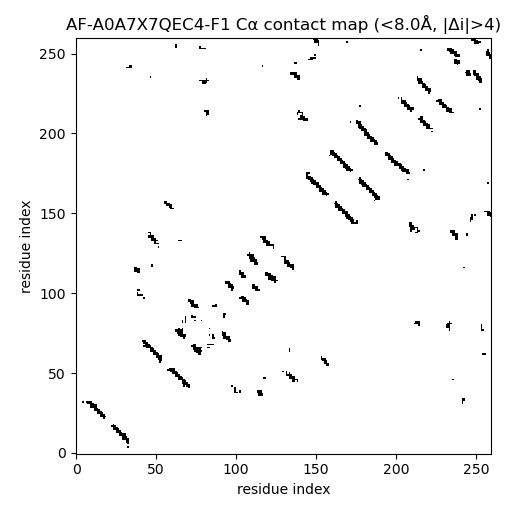lecular function, biological process, and cellular component in a controlled vocabulary. CATH places the structure in a hierarchical fold classification (Class/Architecture/Topology/Homologous-superfamily). The organism is the source species.

  · Plot images: a contact map (which residues are close in 3D, as an N×N binary image), a Ramachandran scatter (backbone torsion angles, revealing secondary-structure composition at a glance), and — for AlphaFold structures — a PAE heatmap (pairwise prediction confidence).

  · Structure images are PyMOL renders from six orthogonal camera directions. Cartoon representation draws helices as coils and strands as arrows; sticks shows the backbone as bonds; surface shows the solvent-excluded envelope. Rainbow coloring maps sequence position to hue (blue→red, N→C); chain coloring assigns a distinct color per polypeptide.